Protein AF-A0A813FZY3-F1 (afdb_monomer_lite)

Structure (mmCIF, N/CA/C/O backbone):
data_AF-A0A813FZY3-F1
#
_entry.id   AF-A0A813FZY3-F1
#
loop_
_atom_site.group_PDB
_atom_site.id
_atom_site.type_symbol
_atom_site.label_atom_id
_atom_site.label_alt_id
_atom_site.label_comp_id
_atom_site.label_asym_id
_atom_site.label_entity_id
_atom_site.label_seq_id
_atom_site.pdbx_PDB_ins_code
_atom_site.Cartn_x
_atom_site.Cartn_y
_atom_site.Cartn_z
_atom_site.occupancy
_atom_site.B_iso_or_equiv
_atom_site.auth_seq_id
_atom_site.auth_comp_id
_atom_site.auth_asym_id
_atom_site.auth_atom_id
_atom_site.pdbx_PDB_model_num
ATOM 1 N N . MET A 1 1 ? 75.990 -38.862 39.781 1.00 38.31 1 MET A N 1
ATOM 2 C CA . MET A 1 1 ? 75.912 -37.421 39.436 1.00 38.31 1 MET A CA 1
ATOM 3 C C . MET A 1 1 ? 75.867 -37.331 37.915 1.00 38.31 1 MET A C 1
ATOM 5 O O . MET A 1 1 ? 76.835 -37.697 37.280 1.00 38.31 1 MET A O 1
ATOM 9 N N . SER A 1 2 ? 74.683 -37.255 37.306 1.00 39.31 2 SER A N 1
ATOM 10 C CA . SER A 1 2 ? 73.946 -36.015 37.004 1.00 39.31 2 SER A CA 1
ATOM 11 C C . SER A 1 2 ? 74.682 -35.133 35.988 1.00 39.31 2 SER A C 1
ATOM 13 O O . SER A 1 2 ? 75.643 -34.478 36.373 1.00 39.31 2 SER A O 1
ATOM 15 N N . GLN A 1 3 ? 74.219 -35.109 34.726 1.00 35.22 3 GLN A N 1
ATOM 16 C CA . GLN A 1 3 ? 73.660 -33.904 34.083 1.00 35.22 3 GLN A CA 1
ATOM 17 C C . GLN A 1 3 ? 73.086 -34.182 32.663 1.00 35.22 3 GLN A C 1
ATOM 19 O O . GLN A 1 3 ? 73.788 -34.555 31.735 1.00 35.22 3 GLN A O 1
ATOM 24 N N . ARG A 1 4 ? 71.754 -34.015 32.600 1.00 36.03 4 ARG A N 1
ATOM 25 C CA . ARG A 1 4 ? 70.730 -33.836 31.537 1.00 36.03 4 ARG A CA 1
ATOM 26 C C . ARG A 1 4 ? 71.048 -34.017 30.027 1.00 36.03 4 ARG A C 1
ATOM 28 O O . ARG A 1 4 ? 71.966 -33.385 29.514 1.00 36.03 4 ARG A O 1
ATOM 35 N N . PRO A 1 5 ? 70.142 -34.670 29.262 1.00 40.84 5 PRO A N 1
ATOM 36 C CA . PRO A 1 5 ? 70.036 -34.499 27.810 1.00 40.84 5 PRO A CA 1
ATOM 37 C C . PRO A 1 5 ? 69.294 -33.195 27.437 1.00 40.84 5 PRO A C 1
ATOM 39 O O . PRO A 1 5 ? 68.389 -32.753 28.150 1.00 40.84 5 PRO A O 1
ATOM 42 N N . ARG A 1 6 ? 69.675 -32.572 26.310 1.00 44.47 6 ARG A N 1
ATOM 43 C CA . ARG A 1 6 ? 68.989 -31.400 25.727 1.00 44.47 6 ARG A CA 1
ATOM 44 C C . ARG A 1 6 ? 67.584 -31.789 25.253 1.00 44.47 6 ARG A C 1
ATOM 46 O O . ARG A 1 6 ? 67.409 -32.833 24.632 1.00 44.47 6 ARG A O 1
ATOM 53 N N . GLN A 1 7 ? 66.601 -30.937 25.538 1.00 38.00 7 GLN A N 1
ATOM 54 C CA . GLN A 1 7 ? 65.225 -31.067 25.049 1.00 38.00 7 GLN A CA 1
ATOM 55 C C . GLN A 1 7 ? 65.166 -31.039 23.507 1.00 38.00 7 GLN A C 1
ATOM 57 O O . GLN A 1 7 ? 65.884 -30.244 22.898 1.00 38.00 7 GLN A O 1
ATOM 62 N N . PRO A 1 8 ? 64.285 -31.831 22.871 1.00 37.25 8 PRO A N 1
ATOM 63 C CA . PRO A 1 8 ? 63.924 -31.644 21.471 1.00 37.25 8 PRO A CA 1
ATOM 64 C C . PRO A 1 8 ? 62.988 -30.435 21.317 1.00 37.25 8 PRO A C 1
ATOM 66 O O . PRO A 1 8 ? 62.074 -30.231 22.120 1.00 37.25 8 PRO A O 1
ATOM 69 N N . SER A 1 9 ? 63.215 -29.633 20.277 1.00 39.25 9 SER A N 1
ATOM 70 C CA . SER A 1 9 ? 62.332 -28.539 19.877 1.00 39.25 9 SER A CA 1
ATOM 71 C C . SER A 1 9 ? 60.938 -29.073 19.537 1.00 39.25 9 SER A C 1
ATOM 73 O O . SER A 1 9 ? 60.768 -30.020 18.768 1.00 39.25 9 SER A O 1
ATOM 75 N N . LEU A 1 10 ? 59.920 -28.460 20.140 1.00 37.62 10 LEU A N 1
ATOM 76 C CA . LEU A 1 10 ? 58.522 -28.746 19.860 1.00 37.62 10 LEU A CA 1
ATOM 77 C C . LEU A 1 10 ? 58.174 -28.408 18.400 1.00 37.62 10 LEU A C 1
ATOM 79 O O . LEU A 1 10 ? 58.193 -27.250 18.005 1.00 37.62 10 LEU A O 1
ATOM 83 N N . CYS A 1 11 ? 57.715 -29.425 17.673 1.00 35.62 11 CYS A N 1
ATOM 84 C CA . CYS A 1 11 ? 56.505 -29.360 16.851 1.00 35.62 11 CYS A CA 1
ATOM 85 C C . CYS A 1 11 ? 56.455 -28.243 15.781 1.00 35.62 11 CYS A C 1
ATOM 87 O O . CYS A 1 11 ? 55.653 -27.313 15.881 1.00 35.62 11 CYS A O 1
ATOM 89 N N . GLU A 1 12 ? 57.202 -28.392 14.683 1.00 38.50 12 GLU A N 1
ATOM 90 C CA . GLU A 1 12 ? 56.797 -27.786 13.407 1.00 38.50 12 GLU A CA 1
ATOM 91 C C . GLU A 1 12 ? 55.507 -28.469 12.928 1.00 38.50 12 GLU A C 1
ATOM 93 O O . GLU A 1 12 ? 55.505 -29.544 12.327 1.00 38.50 12 GLU A O 1
ATOM 98 N N . ARG A 1 13 ? 54.362 -27.860 13.247 1.00 42.97 13 ARG A N 1
ATOM 99 C CA . ARG A 1 13 ? 53.075 -28.239 12.657 1.00 42.97 13 ARG A CA 1
ATOM 100 C C . ARG A 1 13 ? 53.068 -27.831 11.178 1.00 42.97 13 ARG A C 1
ATOM 102 O O . ARG A 1 13 ? 53.461 -26.708 10.862 1.00 42.97 13 ARG A O 1
ATOM 109 N N . PRO A 1 14 ? 52.549 -28.666 10.262 1.00 39.84 14 PRO A N 1
ATOM 110 C CA . PRO A 1 14 ? 52.559 -28.355 8.840 1.00 39.84 14 PRO A CA 1
ATOM 111 C C . PRO A 1 14 ? 51.562 -27.227 8.532 1.00 39.84 14 PRO A C 1
ATOM 113 O O . PRO A 1 14 ? 50.356 -27.444 8.402 1.00 39.84 14 PRO A O 1
ATOM 116 N N . HIS A 1 15 ? 52.078 -26.009 8.351 1.00 44.00 15 HIS A N 1
ATOM 117 C CA . HIS A 1 15 ? 51.331 -24.825 7.899 1.00 44.00 15 HIS A CA 1
ATOM 118 C C . HIS A 1 15 ? 50.687 -24.997 6.505 1.00 44.00 15 HIS A C 1
ATOM 120 O O . HIS A 1 15 ? 49.817 -24.221 6.115 1.00 44.00 15 HIS A O 1
ATOM 126 N N . ARG A 1 16 ? 51.064 -26.044 5.758 1.00 44.50 16 ARG A N 1
ATOM 127 C CA . ARG A 1 16 ? 50.623 -26.290 4.377 1.00 44.50 16 ARG A CA 1
ATOM 128 C C . ARG A 1 16 ? 49.244 -26.958 4.257 1.00 44.50 16 ARG A C 1
ATOM 130 O O . ARG A 1 16 ? 48.583 -26.798 3.238 1.00 44.50 16 ARG A O 1
ATOM 137 N N . ALA A 1 17 ? 48.772 -27.652 5.297 1.00 44.50 17 ALA A N 1
ATOM 138 C CA . ALA A 1 17 ? 47.499 -28.388 5.257 1.00 44.50 17 ALA A CA 1
ATOM 139 C C . ALA A 1 17 ? 46.263 -27.530 5.604 1.00 44.50 17 ALA A C 1
ATOM 141 O O . ALA A 1 17 ? 45.131 -27.927 5.325 1.00 44.50 17 ALA A O 1
ATOM 142 N N . ARG A 1 18 ? 46.459 -26.349 6.210 1.00 47.16 18 ARG A N 1
ATOM 143 C CA . ARG A 1 18 ? 45.363 -25.450 6.617 1.00 47.16 18 ARG A CA 1
ATOM 144 C C . ARG A 1 18 ? 44.828 -24.610 5.449 1.00 47.16 18 ARG A C 1
ATOM 146 O O . ARG A 1 18 ? 43.622 -24.397 5.373 1.00 47.16 18 ARG A O 1
ATOM 153 N N . ASN A 1 19 ? 45.688 -24.216 4.507 1.00 47.19 19 ASN A N 1
ATOM 154 C CA . ASN A 1 19 ? 45.272 -23.414 3.350 1.00 47.19 19 ASN A CA 1
ATOM 155 C C . ASN A 1 19 ? 44.461 -24.220 2.326 1.00 47.19 19 ASN A C 1
ATOM 157 O O . ASN A 1 19 ? 43.493 -23.697 1.786 1.00 47.19 19 ASN A O 1
ATOM 161 N N . HIS A 1 20 ? 44.766 -25.506 2.116 1.00 52.06 20 HIS A N 1
ATOM 162 C CA . HIS A 1 20 ? 44.011 -26.335 1.166 1.00 52.06 20 HIS A CA 1
ATOM 163 C C . HIS A 1 20 ? 42.533 -26.506 1.559 1.00 52.06 20 HIS A C 1
ATOM 165 O O . HIS A 1 20 ? 41.653 -26.346 0.716 1.00 52.06 20 HIS A O 1
ATOM 171 N N . ARG A 1 21 ? 42.250 -26.716 2.854 1.00 52.72 21 ARG A N 1
ATOM 172 C CA . ARG A 1 21 ? 40.871 -26.797 3.367 1.00 52.72 21 ARG A CA 1
ATOM 173 C C . ARG A 1 21 ? 40.111 -25.475 3.277 1.00 52.72 21 ARG A C 1
ATOM 175 O O . ARG A 1 21 ? 38.906 -25.484 3.057 1.00 52.72 21 ARG A O 1
ATOM 182 N N . LEU A 1 22 ? 40.798 -24.342 3.426 1.00 53.56 22 LEU A N 1
ATOM 183 C CA . LEU A 1 22 ? 40.193 -23.020 3.245 1.00 53.56 22 LEU A CA 1
ATOM 184 C C . LEU A 1 22 ? 39.815 -22.772 1.780 1.00 53.56 22 LEU A C 1
ATOM 186 O O . LEU A 1 22 ? 38.722 -22.281 1.518 1.00 53.56 22 LEU A O 1
ATOM 190 N N . HIS A 1 23 ? 40.652 -23.182 0.824 1.00 52.38 23 HIS A N 1
ATOM 191 C CA . HIS A 1 23 ? 40.317 -23.087 -0.599 1.00 52.38 23 HIS A CA 1
ATOM 192 C C . HIS A 1 23 ? 39.150 -24.004 -1.002 1.00 52.38 23 HIS A C 1
ATOM 194 O O . HIS A 1 23 ? 38.320 -23.591 -1.811 1.00 52.38 23 HIS A O 1
ATOM 200 N N . GLU A 1 24 ? 39.030 -25.201 -0.420 1.00 52.84 24 GLU A N 1
ATOM 201 C CA . GLU A 1 24 ? 37.862 -26.074 -0.627 1.00 52.84 24 GLU A CA 1
ATOM 202 C C . GLU A 1 24 ? 36.584 -25.510 0.006 1.00 52.84 24 GLU A C 1
ATOM 204 O O . GLU A 1 24 ? 35.539 -25.498 -0.643 1.00 52.84 24 GLU A O 1
ATOM 209 N N . LEU A 1 25 ? 36.656 -24.969 1.227 1.00 51.62 25 LEU A N 1
ATOM 210 C CA . LEU A 1 25 ? 35.510 -24.338 1.894 1.00 51.62 25 LEU A CA 1
ATOM 211 C C . LEU A 1 25 ? 35.019 -23.091 1.147 1.00 51.62 25 LEU A C 1
ATOM 213 O O . LEU A 1 25 ? 33.814 -22.885 1.015 1.00 51.62 25 LEU A O 1
ATOM 217 N N . VAL A 1 26 ? 35.936 -22.282 0.613 1.00 53.72 26 VAL A N 1
ATOM 218 C CA . VAL A 1 26 ? 35.605 -21.110 -0.207 1.00 53.72 26 VAL A CA 1
ATOM 219 C C . VAL A 1 26 ? 34.989 -21.541 -1.544 1.00 53.72 26 VAL A C 1
ATOM 221 O O . VAL A 1 26 ? 33.961 -20.996 -1.940 1.00 53.72 26 VAL A O 1
ATOM 224 N N . ARG A 1 27 ? 35.528 -22.576 -2.203 1.00 48.88 27 ARG A N 1
ATOM 225 C CA . ARG A 1 27 ? 34.966 -23.122 -3.453 1.00 48.88 27 ARG A CA 1
ATOM 226 C C . ARG A 1 27 ? 33.573 -23.736 -3.244 1.00 48.88 27 ARG A C 1
ATOM 228 O O . ARG A 1 27 ? 32.696 -23.550 -4.083 1.00 48.88 27 ARG A O 1
ATOM 235 N N . CYS A 1 28 ? 33.336 -24.375 -2.097 1.00 42.78 28 CYS A N 1
ATOM 236 C CA . CYS A 1 28 ? 32.025 -24.899 -1.707 1.00 42.78 28 CYS A CA 1
ATOM 237 C C . CYS A 1 28 ? 31.007 -23.772 -1.440 1.00 42.78 28 CYS A C 1
ATOM 239 O O . CYS A 1 28 ? 29.846 -23.874 -1.834 1.00 42.78 28 CYS A O 1
ATOM 241 N N . LYS A 1 29 ? 31.450 -22.637 -0.877 1.00 44.28 29 LYS A N 1
ATOM 242 C CA . LYS A 1 29 ? 30.601 -21.450 -0.669 1.00 44.28 29 LYS A CA 1
ATOM 243 C C . LYS A 1 29 ? 30.133 -20.816 -1.989 1.00 44.28 29 LYS A C 1
ATOM 245 O O . LYS A 1 29 ? 28.990 -20.373 -2.072 1.00 44.28 29 LYS A O 1
ATOM 250 N N . TYR A 1 30 ? 30.977 -20.830 -3.027 1.00 38.06 30 TYR A N 1
ATOM 251 C CA . TYR A 1 30 ? 30.613 -20.334 -4.364 1.00 38.06 30 TYR A CA 1
ATOM 252 C C . TYR A 1 30 ? 29.790 -21.330 -5.191 1.00 38.06 30 TYR A C 1
ATOM 254 O O . TYR A 1 30 ? 28.936 -20.903 -5.962 1.00 38.06 30 TYR A O 1
ATOM 262 N N . SER A 1 31 ? 29.976 -22.640 -5.000 1.00 37.06 31 SER A N 1
ATOM 263 C CA . SER A 1 31 ? 29.175 -23.662 -5.695 1.00 37.06 31 SER A CA 1
ATOM 264 C C . SER A 1 31 ? 27.772 -23.849 -5.105 1.00 37.06 31 SER A C 1
ATOM 266 O O . SER A 1 31 ? 26.915 -24.421 -5.767 1.00 37.06 31 SER A O 1
ATOM 268 N N . CYS A 1 32 ? 27.522 -23.386 -3.875 1.00 41.12 32 CYS A N 1
ATOM 269 C CA . CYS A 1 32 ? 26.211 -23.489 -3.224 1.00 41.12 32 CYS A CA 1
ATOM 270 C C . CYS A 1 32 ? 25.310 -22.254 -3.461 1.00 41.12 32 CYS A C 1
ATOM 272 O O . CYS A 1 32 ? 24.118 -22.295 -3.177 1.00 41.12 32 CYS A O 1
ATOM 274 N N . SER A 1 33 ? 25.843 -21.160 -4.030 1.00 39.75 33 SER A N 1
ATOM 275 C CA . SER A 1 33 ? 25.033 -19.990 -4.433 1.00 39.75 33 SER A CA 1
ATOM 276 C C . SER A 1 33 ? 24.331 -20.160 -5.787 1.00 39.75 33 SER A C 1
ATOM 278 O O . SER A 1 33 ? 23.450 -19.374 -6.116 1.00 39.75 33 SER A O 1
ATOM 280 N N . SER A 1 34 ? 24.676 -21.184 -6.572 1.00 41.88 34 SER A N 1
ATOM 281 C CA . SER A 1 34 ? 24.022 -21.491 -7.853 1.00 41.88 34 SER A CA 1
ATOM 282 C C . SER A 1 34 ? 22.800 -22.410 -7.723 1.00 41.88 34 SER A C 1
ATOM 284 O O . SER A 1 34 ? 22.199 -22.758 -8.735 1.00 41.88 34 SER A O 1
ATOM 286 N N . ALA A 1 35 ? 22.428 -22.806 -6.499 1.00 40.62 35 ALA A N 1
ATOM 287 C CA . ALA A 1 35 ? 21.333 -23.741 -6.234 1.00 40.62 35 ALA A CA 1
ATOM 288 C C . ALA A 1 35 ? 19.980 -23.065 -5.943 1.00 40.62 35 ALA A C 1
ATOM 290 O O . ALA A 1 35 ? 18.994 -23.761 -5.714 1.00 40.62 35 ALA A O 1
ATOM 291 N N . PHE A 1 36 ? 19.906 -21.731 -5.973 1.00 40.12 36 PHE A N 1
ATOM 292 C CA . PHE A 1 36 ? 18.614 -21.064 -6.092 1.00 40.12 36 PHE A CA 1
ATOM 293 C C . PHE A 1 36 ? 18.214 -21.070 -7.568 1.00 40.12 36 PHE A C 1
ATOM 295 O O . PHE A 1 36 ? 18.967 -20.527 -8.386 1.00 40.12 36 PHE A O 1
ATOM 302 N N . PRO A 1 37 ? 17.060 -21.661 -7.933 1.00 42.28 37 PRO A N 1
ATOM 303 C CA . PRO A 1 37 ? 16.471 -21.418 -9.239 1.00 42.28 37 PRO A CA 1
ATOM 304 C C . PRO A 1 37 ? 16.441 -19.907 -9.441 1.00 42.28 37 PRO A C 1
ATOM 306 O O . PRO A 1 37 ? 15.911 -19.182 -8.593 1.00 42.28 37 PRO A O 1
ATOM 309 N N . ARG A 1 38 ? 17.052 -19.415 -10.526 1.00 45.97 38 ARG A N 1
ATOM 310 C CA . ARG A 1 38 ? 16.797 -18.033 -10.934 1.00 45.97 38 ARG A CA 1
ATOM 311 C C . ARG A 1 38 ? 15.277 -17.933 -11.080 1.00 45.97 38 ARG A C 1
ATOM 313 O O . ARG A 1 38 ? 14.709 -18.849 -11.684 1.00 45.97 38 ARG A O 1
ATOM 320 N N . PRO A 1 39 ? 14.616 -16.926 -10.483 1.00 45.28 39 PRO A N 1
ATOM 321 C CA . PRO A 1 39 ? 13.190 -16.745 -10.698 1.00 45.28 39 PRO A CA 1
ATOM 322 C C . PRO A 1 39 ? 12.946 -16.799 -12.204 1.00 45.28 39 PRO A C 1
ATOM 324 O O . PRO A 1 39 ? 13.702 -16.188 -12.963 1.00 45.28 39 PRO A O 1
ATOM 327 N N . ASN A 1 40 ? 11.985 -17.631 -12.618 1.00 47.62 40 ASN A N 1
ATOM 328 C CA . ASN A 1 40 ? 11.642 -17.767 -14.025 1.00 47.62 40 ASN A CA 1
ATOM 329 C C . ASN A 1 40 ? 11.412 -16.344 -14.564 1.00 47.62 40 ASN A C 1
ATOM 331 O O . ASN A 1 40 ? 10.679 -15.604 -13.902 1.00 47.62 40 ASN A O 1
ATOM 335 N N . PRO A 1 41 ? 12.043 -15.917 -15.671 1.00 51.16 41 PRO A N 1
ATOM 336 C CA . PRO A 1 41 ? 11.782 -14.595 -16.242 1.00 51.16 41 PRO A CA 1
ATOM 337 C C . PRO A 1 41 ? 10.280 -14.352 -16.476 1.00 51.16 41 PRO A C 1
ATOM 339 O O . PRO A 1 41 ? 9.836 -13.219 -16.345 1.00 51.16 41 PRO A O 1
ATOM 342 N N . ASP A 1 42 ? 9.498 -15.424 -16.656 1.00 51.38 42 ASP A N 1
ATOM 343 C CA . ASP A 1 42 ? 8.037 -15.398 -16.826 1.00 51.38 42 ASP A CA 1
ATOM 344 C C . ASP A 1 42 ? 7.239 -15.358 -15.501 1.00 51.38 42 ASP A C 1
ATOM 346 O O . ASP A 1 42 ? 6.022 -15.523 -15.493 1.00 51.38 42 ASP A O 1
ATOM 350 N N . ALA A 1 43 ? 7.891 -15.221 -14.340 1.00 53.28 43 ALA A N 1
ATOM 351 C CA . ALA A 1 43 ? 7.197 -15.135 -13.046 1.00 53.28 43 ALA A CA 1
ATOM 352 C C . ALA A 1 43 ? 6.646 -13.726 -12.748 1.00 53.28 43 ALA A C 1
ATOM 354 O O . ALA A 1 43 ? 5.976 -13.527 -11.732 1.00 53.28 43 ALA A O 1
ATOM 355 N N . MET A 1 44 ? 6.972 -12.744 -13.590 1.00 62.94 44 MET A N 1
ATOM 356 C CA . MET A 1 44 ? 6.608 -11.334 -13.451 1.00 62.94 44 MET A CA 1
ATOM 357 C C . MET A 1 44 ? 6.025 -10.853 -14.778 1.00 62.94 44 MET A C 1
ATOM 359 O O . MET A 1 44 ? 6.459 -11.320 -15.829 1.00 62.94 44 MET A O 1
ATOM 36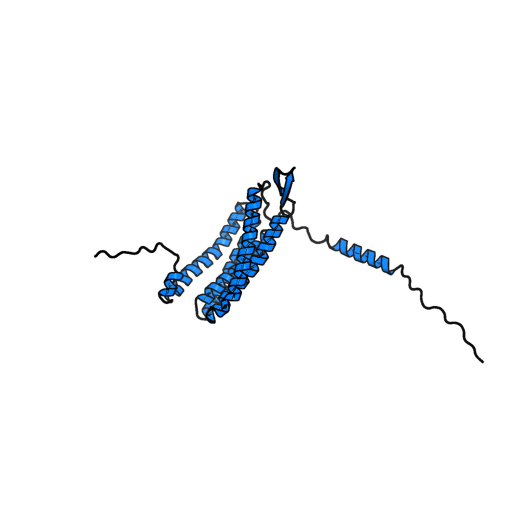3 N N . ALA A 1 45 ? 5.057 -9.935 -14.741 1.00 63.47 45 ALA A N 1
ATOM 364 C CA . ALA A 1 45 ? 4.452 -9.440 -15.970 1.00 63.47 45 ALA A CA 1
ATOM 365 C C . ALA A 1 45 ? 5.520 -8.737 -16.839 1.00 63.47 45 ALA A C 1
ATOM 367 O O . ALA A 1 45 ? 6.297 -7.929 -16.314 1.00 63.47 45 ALA A O 1
ATOM 368 N N . PRO A 1 46 ? 5.588 -9.022 -18.151 1.00 66.56 46 PRO A N 1
ATOM 369 C CA . PRO A 1 46 ? 6.584 -8.415 -19.020 1.00 66.56 46 PRO A CA 1
ATOM 370 C C . PRO A 1 46 ? 6.342 -6.906 -19.140 1.00 66.56 46 PRO A C 1
ATOM 372 O O . PRO A 1 46 ? 5.226 -6.443 -19.390 1.00 66.56 46 PRO A O 1
ATOM 375 N N . LEU A 1 47 ? 7.410 -6.125 -18.961 1.00 71.62 47 LEU A N 1
ATOM 376 C CA . LEU A 1 47 ? 7.388 -4.692 -19.240 1.00 71.62 47 LEU A CA 1
ATOM 377 C C . LEU A 1 47 ? 7.360 -4.461 -20.762 1.00 71.62 47 LEU A C 1
ATOM 379 O O . LEU A 1 47 ? 8.016 -5.204 -21.488 1.00 71.62 47 LEU A O 1
ATOM 383 N N . PRO A 1 48 ? 6.666 -3.420 -21.259 1.00 74.38 48 PRO A N 1
ATOM 384 C CA . PRO A 1 48 ? 6.723 -3.043 -22.669 1.00 74.38 48 PRO A CA 1
ATOM 385 C C . PRO A 1 48 ? 8.159 -2.787 -23.154 1.00 74.38 48 PRO A C 1
ATOM 387 O O . PRO A 1 48 ? 8.939 -2.124 -22.469 1.00 74.38 48 PRO A O 1
ATOM 390 N N . ASP A 1 49 ? 8.478 -3.239 -24.370 1.00 68.12 49 ASP A N 1
ATOM 391 C CA . ASP A 1 49 ? 9.838 -3.189 -24.935 1.00 68.12 49 ASP A CA 1
ATOM 392 C C . ASP A 1 49 ? 10.349 -1.768 -25.241 1.00 68.12 49 ASP A C 1
ATOM 394 O O . ASP A 1 49 ? 11.549 -1.562 -25.436 1.00 68.12 49 ASP A O 1
ATOM 398 N N . SER A 1 50 ? 9.464 -0.765 -25.283 1.00 74.62 50 SER A N 1
ATOM 399 C CA . SER A 1 50 ? 9.820 0.621 -25.603 1.00 74.62 50 SER A CA 1
ATOM 400 C C . SER A 1 50 ? 9.222 1.613 -24.608 1.00 74.62 50 SER A C 1
ATOM 402 O O . SER A 1 50 ? 8.013 1.841 -24.609 1.00 74.62 50 SER A O 1
ATOM 404 N N . PHE A 1 51 ? 10.082 2.252 -23.814 1.00 82.44 51 PHE A N 1
ATOM 405 C CA . PHE A 1 51 ? 9.732 3.404 -22.983 1.00 82.44 51 PHE A CA 1
ATOM 406 C C . PHE A 1 51 ? 10.423 4.658 -23.511 1.00 82.44 51 PHE A C 1
ATOM 408 O O . PHE A 1 51 ? 11.635 4.669 -23.734 1.00 82.44 51 PHE A O 1
ATOM 415 N N . SER A 1 52 ? 9.675 5.747 -23.663 1.00 89.44 52 SER A N 1
ATOM 416 C CA . SER A 1 52 ? 10.273 7.068 -23.838 1.00 89.44 52 SER A CA 1
ATOM 417 C C . SER A 1 52 ? 10.898 7.552 -22.526 1.00 89.44 52 SER A C 1
ATOM 419 O O . SER A 1 52 ? 10.465 7.190 -21.426 1.00 89.44 52 SER A O 1
ATOM 421 N N . TYR A 1 53 ? 11.890 8.443 -22.618 1.00 88.94 53 TYR A N 1
ATOM 422 C CA . TYR A 1 53 ? 12.466 9.078 -21.430 1.00 88.94 53 TYR A CA 1
ATOM 423 C C . TYR A 1 53 ? 11.409 9.799 -20.581 1.00 88.94 53 TYR A C 1
ATOM 425 O O . TYR A 1 53 ? 11.463 9.751 -19.354 1.00 88.94 53 TYR A O 1
ATOM 433 N N . ALA A 1 54 ? 10.415 10.423 -21.219 1.00 90.69 54 ALA A N 1
ATOM 434 C CA . ALA A 1 54 ? 9.335 11.111 -20.522 1.00 90.69 54 ALA A CA 1
ATOM 435 C C . ALA A 1 54 ? 8.475 10.147 -19.686 1.00 90.69 54 ALA A C 1
ATOM 437 O O . ALA A 1 54 ? 8.173 10.451 -18.533 1.00 90.69 54 ALA A O 1
ATOM 438 N N . GLU A 1 55 ? 8.116 8.977 -20.223 1.00 91.69 55 GLU A N 1
ATOM 439 C CA . GLU A 1 55 ? 7.343 7.955 -19.499 1.00 91.69 55 GLU A CA 1
ATOM 440 C C . GLU A 1 55 ? 8.139 7.359 -18.339 1.00 91.69 55 GLU A C 1
ATOM 442 O O . GLU A 1 55 ? 7.611 7.203 -17.229 1.00 91.69 55 GLU A O 1
ATOM 447 N N . TRP A 1 56 ? 9.426 7.087 -18.573 1.00 91.75 56 TRP A N 1
ATOM 448 C CA . TRP A 1 56 ? 10.320 6.601 -17.532 1.00 91.75 56 TRP A CA 1
ATOM 449 C C . TRP A 1 56 ? 10.472 7.621 -16.398 1.00 91.75 56 TRP A C 1
ATOM 451 O O . TRP A 1 56 ? 10.250 7.292 -15.230 1.00 91.75 56 TRP A O 1
ATOM 461 N N . ASN A 1 57 ? 10.761 8.879 -16.740 1.00 93.44 57 ASN A N 1
ATOM 462 C CA . ASN A 1 57 ? 10.952 9.965 -15.781 1.00 93.44 57 ASN A CA 1
ATOM 463 C C . ASN A 1 57 ? 9.649 10.305 -15.036 1.00 93.44 57 ASN A C 1
ATOM 465 O O . ASN A 1 57 ? 9.666 10.604 -13.842 1.00 93.44 57 ASN A O 1
ATOM 469 N N . ALA A 1 58 ? 8.494 10.223 -15.701 1.00 95.00 58 ALA A N 1
ATOM 470 C CA . ALA A 1 58 ? 7.200 10.409 -15.050 1.00 95.00 58 ALA A CA 1
ATOM 471 C C . ALA A 1 58 ? 6.958 9.347 -13.968 1.00 95.00 58 ALA A C 1
ATOM 473 O O . ALA A 1 58 ? 6.534 9.681 -12.861 1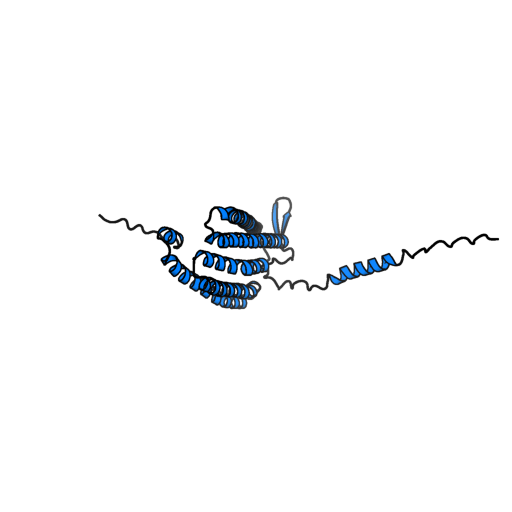.00 95.00 58 ALA A O 1
ATOM 474 N N . THR A 1 59 ? 7.248 8.077 -14.258 1.00 94.50 59 THR A N 1
ATOM 475 C CA . THR A 1 59 ? 7.088 6.982 -13.289 1.00 94.50 59 THR A CA 1
ATOM 476 C C . THR A 1 59 ? 8.102 7.090 -12.154 1.00 94.50 59 THR A C 1
ATOM 478 O O . THR A 1 59 ? 7.715 7.010 -10.988 1.00 94.50 59 THR A O 1
ATOM 481 N N . TYR A 1 60 ? 9.362 7.390 -12.477 1.00 94.94 60 TYR A N 1
ATOM 482 C CA . TYR A 1 60 ? 10.422 7.654 -11.504 1.00 94.94 60 TYR A CA 1
ATOM 483 C C . TYR A 1 60 ? 10.001 8.732 -10.492 1.00 94.94 60 TYR A C 1
ATOM 485 O O . TYR A 1 60 ? 9.971 8.479 -9.287 1.00 94.94 60 TYR A O 1
ATOM 493 N N . ASN A 1 61 ? 9.561 9.901 -10.974 1.00 96.75 61 ASN A N 1
ATOM 494 C CA . ASN A 1 61 ? 9.159 11.012 -10.110 1.00 96.75 61 ASN A CA 1
ATOM 495 C C . ASN A 1 61 ? 7.897 10.709 -9.290 1.00 96.75 61 ASN A C 1
ATOM 497 O O . ASN A 1 61 ? 7.806 11.131 -8.138 1.00 96.75 61 ASN A O 1
ATOM 501 N N . ARG A 1 62 ? 6.932 9.953 -9.834 1.00 96.75 62 ARG A N 1
ATOM 502 C CA . ARG A 1 62 ? 5.748 9.510 -9.071 1.00 96.75 62 ARG A CA 1
ATOM 503 C C . ARG A 1 62 ? 6.127 8.577 -7.927 1.00 96.75 62 ARG A C 1
ATOM 505 O O . ARG A 1 62 ? 5.588 8.716 -6.831 1.00 96.75 62 ARG A O 1
ATOM 512 N N . LEU A 1 63 ? 7.052 7.647 -8.162 1.00 96.62 63 LEU A N 1
ATOM 513 C CA . LEU A 1 63 ? 7.547 6.746 -7.123 1.00 96.62 63 LEU A CA 1
ATOM 514 C C . LEU A 1 63 ? 8.326 7.522 -6.051 1.00 96.62 63 LEU A C 1
ATOM 516 O O . LEU A 1 63 ? 8.060 7.327 -4.866 1.00 96.62 63 LEU A O 1
ATOM 520 N N . SER A 1 64 ? 9.190 8.468 -6.439 1.00 96.88 64 SER A N 1
ATOM 521 C CA . SER A 1 64 ? 9.876 9.363 -5.492 1.00 96.88 64 SER A CA 1
ATOM 522 C C . SER A 1 64 ? 8.899 10.207 -4.671 1.00 96.88 64 SER A C 1
ATOM 524 O O . SER A 1 64 ? 9.047 10.318 -3.454 1.00 96.88 64 SER A O 1
ATOM 526 N N . PHE A 1 65 ? 7.865 10.759 -5.312 1.00 97.94 65 PHE A N 1
ATOM 527 C CA . PHE A 1 65 ? 6.797 11.482 -4.626 1.00 97.94 65 PHE A CA 1
ATOM 528 C C . PHE A 1 65 ? 6.063 10.584 -3.622 1.00 97.94 65 PHE A C 1
ATOM 530 O O . PHE A 1 65 ? 5.818 11.009 -2.497 1.00 97.94 65 PHE A O 1
ATOM 537 N N . GLY A 1 66 ? 5.770 9.333 -3.991 1.00 97.19 66 GLY A N 1
ATOM 538 C CA . GLY A 1 66 ? 5.167 8.345 -3.095 1.00 97.19 66 GLY A CA 1
ATOM 539 C C . GLY A 1 66 ? 6.000 8.098 -1.834 1.00 97.19 66 GLY A C 1
ATOM 540 O O . GLY A 1 66 ? 5.449 8.104 -0.734 1.00 97.19 66 GLY A O 1
ATOM 541 N N . ILE A 1 67 ? 7.325 7.959 -1.970 1.00 98.00 67 ILE A N 1
ATOM 542 C CA . ILE A 1 67 ? 8.248 7.817 -0.828 1.00 98.00 67 ILE A CA 1
ATOM 543 C C . ILE A 1 67 ? 8.176 9.050 0.076 1.00 98.00 67 ILE A C 1
ATOM 545 O O . ILE A 1 67 ? 7.998 8.914 1.287 1.00 98.00 67 ILE A O 1
ATOM 549 N N . ALA A 1 68 ? 8.293 10.247 -0.506 1.00 98.12 68 ALA A N 1
ATOM 550 C CA . ALA A 1 68 ? 8.271 11.494 0.252 1.00 98.12 68 ALA A CA 1
ATOM 551 C C . ALA A 1 68 ? 6.938 11.677 0.993 1.00 98.12 68 ALA A C 1
ATOM 553 O O . ALA A 1 68 ? 6.930 11.928 2.196 1.00 98.12 68 ALA A O 1
ATOM 554 N N . ALA A 1 69 ? 5.813 11.477 0.304 1.00 98.25 69 ALA A N 1
ATOM 555 C CA . ALA A 1 69 ? 4.480 11.632 0.873 1.00 98.25 69 ALA A CA 1
ATOM 556 C C . ALA A 1 69 ? 4.226 10.652 2.030 1.00 98.25 69 ALA A C 1
ATOM 558 O O . ALA A 1 69 ? 3.818 11.076 3.113 1.00 98.25 69 ALA A O 1
ATOM 559 N N . MET A 1 70 ? 4.504 9.358 1.836 1.00 98.00 70 MET A N 1
ATOM 560 C CA . MET A 1 70 ? 4.280 8.338 2.869 1.00 98.00 70 MET A CA 1
ATOM 561 C C . MET A 1 70 ? 5.240 8.506 4.057 1.00 98.00 70 MET A C 1
ATOM 563 O O . MET A 1 70 ? 4.827 8.380 5.215 1.00 98.00 70 MET A O 1
ATOM 567 N N . GLY A 1 71 ? 6.501 8.867 3.795 1.00 97.81 71 GLY A N 1
ATOM 568 C CA . GLY A 1 71 ? 7.499 9.108 4.836 1.00 97.81 71 GLY A CA 1
ATOM 569 C C . GLY A 1 71 ? 7.143 10.318 5.699 1.00 97.81 71 GLY A C 1
ATOM 570 O O . GLY A 1 71 ? 7.136 10.230 6.928 1.00 97.81 71 GLY A O 1
ATOM 571 N N . SER A 1 72 ? 6.760 11.435 5.074 1.00 98.06 72 SER A N 1
ATOM 572 C CA . SER A 1 72 ? 6.292 12.625 5.792 1.00 98.06 72 SER A CA 1
ATOM 573 C C . SER A 1 72 ? 4.998 12.365 6.569 1.00 98.06 72 SER A C 1
ATOM 575 O O . SER A 1 72 ? 4.889 12.791 7.719 1.00 98.06 72 SER A O 1
ATOM 577 N N . ALA A 1 73 ? 4.043 11.626 5.993 1.00 97.69 73 ALA A N 1
ATOM 578 C CA . ALA A 1 73 ? 2.803 11.256 6.677 1.00 97.69 73 ALA A CA 1
ATOM 579 C C . ALA A 1 73 ? 3.064 10.398 7.926 1.00 97.69 73 ALA A C 1
ATOM 581 O O . ALA A 1 73 ? 2.454 10.630 8.967 1.00 97.69 73 ALA A O 1
ATOM 582 N N . THR A 1 74 ? 4.024 9.471 7.859 1.00 97.62 74 THR A N 1
ATOM 583 C CA . THR A 1 74 ? 4.443 8.651 9.009 1.00 97.62 74 THR A CA 1
ATOM 584 C C . THR A 1 74 ? 4.893 9.518 10.179 1.00 97.62 74 THR A C 1
ATOM 586 O O . THR A 1 74 ? 4.411 9.356 11.301 1.00 97.62 74 THR A O 1
ATOM 589 N N . ILE A 1 75 ? 5.781 10.481 9.910 1.00 97.44 75 ILE A N 1
ATOM 590 C CA . ILE A 1 75 ? 6.271 11.419 10.926 1.00 97.44 75 ILE A CA 1
ATOM 591 C C . ILE A 1 75 ? 5.098 12.216 11.505 1.00 97.44 75 ILE A C 1
ATOM 593 O O . ILE A 1 75 ? 4.958 12.313 12.723 1.00 97.44 75 ILE A O 1
ATOM 597 N N . PHE A 1 76 ? 4.223 12.740 10.647 1.00 97.12 76 PHE A N 1
ATOM 598 C CA . PHE A 1 76 ? 3.053 13.503 11.072 1.00 97.12 76 PHE A CA 1
ATOM 599 C C . PHE A 1 76 ? 2.138 12.702 12.013 1.00 97.12 76 PHE A C 1
ATOM 601 O O . PHE A 1 76 ? 1.838 13.159 13.118 1.00 97.12 76 PHE A O 1
ATOM 608 N N . PHE A 1 77 ? 1.732 11.489 11.626 1.00 96.19 77 PHE A N 1
ATOM 609 C CA . PHE A 1 77 ? 0.804 10.678 12.419 1.00 96.19 77 PHE A CA 1
ATOM 610 C C . PHE A 1 77 ? 1.383 10.245 13.765 1.00 96.19 77 PHE A C 1
ATOM 612 O O . PHE A 1 77 ? 0.643 10.161 14.746 1.00 96.19 77 PHE A O 1
ATOM 619 N N . TRP A 1 78 ? 2.695 10.029 13.854 1.00 95.25 78 TRP A N 1
ATOM 620 C CA . TRP A 1 78 ? 3.357 9.686 15.114 1.00 95.25 78 TRP A CA 1
ATOM 621 C C . TRP A 1 78 ? 3.612 10.877 16.041 1.00 95.25 78 TRP A C 1
ATOM 623 O O . TRP A 1 78 ? 3.709 10.679 17.252 1.00 95.25 78 TRP A O 1
ATOM 633 N N . LEU A 1 79 ? 3.643 12.107 15.524 1.00 96.81 79 LEU A N 1
ATOM 634 C CA . LEU A 1 79 ? 3.714 13.326 16.342 1.00 96.81 79 LEU A CA 1
ATOM 635 C C . LEU A 1 79 ? 2.343 13.788 16.857 1.00 96.81 79 LEU A C 1
ATOM 637 O O . LEU A 1 79 ? 2.259 14.514 17.846 1.00 96.81 79 LEU A O 1
ATOM 641 N N . GLN A 1 80 ? 1.260 13.346 16.223 1.00 94.88 80 GLN A N 1
ATOM 642 C CA . GLN A 1 80 ? -0.104 13.779 16.513 1.00 94.88 80 GLN A CA 1
ATOM 643 C C . GLN A 1 80 ? -0.833 13.107 17.717 1.00 94.88 80 GLN A C 1
ATOM 645 O O . GLN A 1 80 ? -1.849 13.669 18.143 1.00 94.88 80 GLN A O 1
ATOM 650 N N . PRO A 1 81 ? -0.387 11.998 18.366 1.00 92.38 81 PRO A N 1
ATOM 651 C CA . PRO A 1 81 ? -1.109 11.400 19.501 1.00 92.38 81 PRO A CA 1
ATOM 652 C C . PRO A 1 81 ? -1.453 12.343 20.676 1.00 92.38 81 PRO A C 1
ATOM 654 O O . PRO A 1 81 ? -2.533 12.179 21.256 1.00 92.38 81 PRO A O 1
ATOM 657 N N . PRO A 1 82 ? -0.615 13.333 21.056 1.00 93.88 82 PRO A N 1
ATOM 658 C CA . PRO A 1 82 ? -0.960 14.304 22.099 1.00 93.88 82 PRO A CA 1
ATOM 659 C C . PRO A 1 82 ? -2.178 15.171 21.756 1.00 93.88 82 PRO A C 1
ATOM 661 O O . PRO A 1 82 ? -2.912 15.567 22.658 1.00 93.88 82 PRO A O 1
ATOM 664 N N . ASN A 1 83 ? -2.429 15.402 20.466 1.00 92.94 83 ASN A N 1
ATOM 665 C CA . ASN A 1 83 ? -3.474 16.290 19.956 1.00 92.94 83 ASN A CA 1
ATOM 666 C C . ASN A 1 83 ? -4.837 15.596 19.783 1.00 92.94 83 ASN A C 1
ATOM 668 O O . ASN A 1 83 ? -5.806 16.235 19.376 1.00 92.94 83 ASN A O 1
ATOM 672 N N . VAL A 1 84 ? -4.935 14.294 20.078 1.00 91.31 84 VAL A N 1
ATOM 673 C CA . VAL A 1 84 ? -6.184 13.524 19.972 1.00 91.31 84 VAL A CA 1
ATOM 674 C C . VAL A 1 84 ? -6.560 12.862 21.298 1.00 91.31 84 VAL A C 1
ATOM 676 O O . VAL A 1 84 ? -5.713 12.537 22.143 1.00 91.31 84 VAL A O 1
ATOM 679 N N . THR A 1 85 ? -7.864 12.636 21.490 1.00 89.88 85 THR A N 1
ATOM 680 C CA . THR A 1 85 ? -8.366 11.949 22.690 1.00 89.88 85 THR A CA 1
ATOM 681 C C . THR A 1 85 ? -7.850 10.508 22.748 1.00 89.88 85 THR A C 1
ATOM 683 O O . THR A 1 85 ? -7.606 9.882 21.715 1.00 89.88 85 THR A O 1
ATOM 686 N N . LYS A 1 86 ? -7.686 9.966 23.965 1.00 88.94 86 LYS A N 1
ATOM 687 C CA . LYS A 1 86 ? -7.051 8.653 24.200 1.00 88.94 86 LYS A CA 1
ATOM 688 C C . LYS A 1 86 ? -7.657 7.519 23.363 1.00 88.94 86 LYS A C 1
ATOM 690 O O . LYS A 1 86 ? -6.916 6.661 22.903 1.00 88.94 86 LYS A O 1
ATOM 695 N N . ASN A 1 87 ? -8.963 7.572 23.108 1.00 85.44 87 ASN A N 1
ATOM 696 C CA . ASN A 1 87 ? -9.693 6.540 22.370 1.00 85.44 87 ASN A CA 1
ATOM 697 C C . ASN A 1 87 ? -9.304 6.452 20.883 1.00 85.44 87 ASN A C 1
ATOM 699 O O . ASN A 1 87 ? -9.488 5.402 20.283 1.00 85.44 87 ASN A O 1
ATOM 703 N N . TYR A 1 88 ? -8.760 7.521 20.290 1.00 89.25 88 TYR A N 1
ATOM 704 C CA . TYR A 1 88 ? -8.374 7.552 18.871 1.00 89.25 88 TYR A CA 1
ATOM 705 C C . TYR A 1 88 ? -6.870 7.390 18.645 1.00 89.25 88 TYR A C 1
ATOM 707 O O . TYR A 1 88 ? -6.430 7.266 17.505 1.00 89.25 88 TYR A O 1
ATOM 715 N N . ARG A 1 89 ? -6.065 7.380 19.716 1.00 92.25 89 ARG A N 1
ATOM 716 C CA . ARG A 1 89 ? -4.601 7.295 19.606 1.00 92.25 89 ARG A CA 1
ATOM 717 C C . ARG A 1 89 ? -4.157 5.998 18.948 1.00 92.25 89 ARG A C 1
ATOM 719 O O . ARG A 1 89 ? -3.283 6.040 18.097 1.00 92.25 89 ARG A O 1
ATOM 726 N N . THR A 1 90 ? -4.792 4.877 19.294 1.00 91.56 90 THR A N 1
ATOM 727 C CA . THR A 1 90 ? -4.484 3.573 18.694 1.00 91.56 90 THR A CA 1
ATOM 728 C C . THR A 1 90 ? -4.736 3.573 17.191 1.00 91.56 90 THR A C 1
ATOM 730 O O . THR A 1 90 ? -3.860 3.150 16.446 1.00 91.56 90 THR A O 1
ATOM 733 N N . ALA A 1 91 ? -5.883 4.098 16.745 1.00 92.06 91 ALA A N 1
ATOM 734 C CA . ALA A 1 91 ? -6.191 4.225 15.321 1.00 92.06 91 ALA A CA 1
ATOM 735 C C . ALA A 1 91 ? -5.128 5.076 14.604 1.00 92.06 91 ALA A C 1
ATOM 737 O O . ALA A 1 91 ? -4.532 4.622 13.638 1.00 92.06 91 ALA A O 1
ATOM 738 N N . LEU A 1 92 ? -4.782 6.239 15.166 1.00 94.31 92 LEU A N 1
ATOM 739 C CA . LEU A 1 92 ? -3.770 7.137 14.602 1.00 94.31 92 LEU A CA 1
ATOM 740 C C . LEU A 1 92 ? -2.362 6.514 14.535 1.00 94.31 92 LEU A C 1
ATOM 742 O O . LEU A 1 92 ? -1.606 6.743 13.593 1.00 94.31 92 LEU A O 1
ATOM 746 N N . THR A 1 93 ? -1.987 5.718 15.542 1.00 94.69 93 THR A N 1
ATOM 747 C CA . THR A 1 93 ? -0.720 4.973 15.537 1.00 94.69 93 THR A CA 1
ATOM 748 C C . THR A 1 93 ? -0.711 3.898 14.451 1.00 94.69 93 THR A C 1
ATOM 750 O O . THR A 1 93 ? 0.318 3.731 13.796 1.00 94.69 93 THR A O 1
ATOM 753 N N . ILE A 1 94 ? -1.836 3.208 14.229 1.00 95.12 94 ILE A N 1
ATOM 754 C CA . ILE A 1 94 ? -1.986 2.243 13.130 1.00 95.12 94 ILE A CA 1
ATOM 755 C C . ILE A 1 94 ? -1.813 2.949 11.782 1.00 95.12 94 ILE A C 1
ATOM 757 O O . ILE A 1 94 ? -1.046 2.446 10.963 1.00 95.12 94 ILE A O 1
ATOM 761 N N . THR A 1 95 ? -2.393 4.139 11.582 1.00 95.81 95 THR A N 1
ATOM 762 C CA . THR A 1 95 ? -2.181 4.937 10.360 1.00 95.81 95 THR A CA 1
ATOM 763 C C . THR A 1 95 ? -0.695 5.192 10.109 1.00 95.81 95 THR A C 1
ATOM 765 O O . THR A 1 95 ? -0.205 4.981 9.003 1.00 95.81 95 THR A O 1
ATOM 768 N N . GLY A 1 96 ? 0.051 5.587 11.149 1.00 96.62 96 GLY A N 1
ATOM 769 C CA . GLY A 1 96 ? 1.496 5.807 11.046 1.00 96.62 96 GLY A CA 1
ATOM 770 C C . GLY A 1 96 ? 2.284 4.532 10.713 1.00 96.62 96 GLY A C 1
ATOM 771 O O . GLY A 1 96 ? 3.246 4.579 9.950 1.00 96.62 96 GLY A O 1
ATOM 772 N N . ILE A 1 97 ? 1.860 3.370 11.226 1.00 97.44 97 ILE A N 1
ATOM 773 C CA . ILE A 1 97 ? 2.444 2.069 10.856 1.00 97.44 97 ILE A CA 1
ATOM 774 C C . ILE A 1 97 ? 2.155 1.749 9.385 1.00 97.44 97 ILE A C 1
ATOM 776 O O . ILE A 1 97 ? 3.061 1.335 8.664 1.00 97.44 97 ILE A O 1
ATOM 780 N N . VAL A 1 98 ? 0.922 1.969 8.922 1.00 97.81 98 VAL A N 1
ATOM 781 C CA . VAL A 1 98 ? 0.529 1.755 7.522 1.00 97.81 98 VAL A CA 1
ATOM 782 C C . VAL A 1 98 ? 1.377 2.610 6.584 1.00 97.81 98 VAL A C 1
ATOM 784 O O . VAL A 1 98 ? 1.949 2.084 5.628 1.00 97.81 98 VAL A O 1
ATOM 787 N N . THR A 1 99 ? 1.525 3.906 6.866 1.00 97.88 99 THR A N 1
ATOM 788 C CA . THR A 1 99 ? 2.342 4.794 6.029 1.00 97.88 99 THR A CA 1
ATOM 789 C C . THR A 1 99 ? 3.823 4.429 6.077 1.00 97.88 99 THR A C 1
ATOM 791 O O . THR A 1 99 ? 4.513 4.570 5.067 1.00 97.88 99 THR A O 1
ATOM 794 N N . LEU A 1 100 ? 4.327 3.896 7.195 1.00 98.12 100 LEU A N 1
ATOM 795 C CA . LEU A 1 100 ? 5.704 3.407 7.277 1.00 98.12 100 LEU A CA 1
ATOM 796 C C . LEU A 1 100 ? 5.921 2.171 6.395 1.00 98.12 100 LEU A C 1
ATOM 798 O O . LEU A 1 100 ? 6.895 2.121 5.641 1.00 98.12 100 LEU A O 1
ATOM 802 N N . ILE A 1 101 ? 5.012 1.193 6.466 1.00 97.81 101 ILE A N 1
ATOM 803 C CA . ILE A 1 101 ? 5.045 -0.010 5.621 1.00 97.81 101 ILE A CA 1
ATOM 804 C C . ILE A 1 101 ? 4.998 0.398 4.145 1.00 97.81 101 ILE A C 1
ATOM 806 O O . ILE A 1 101 ? 5.828 -0.066 3.359 1.00 97.81 101 ILE A O 1
ATOM 810 N N . ALA A 1 102 ? 4.107 1.327 3.787 1.00 97.81 102 ALA A N 1
ATOM 811 C CA . ALA A 1 102 ? 4.013 1.855 2.432 1.00 97.81 102 ALA A CA 1
ATOM 812 C C . ALA A 1 102 ? 5.311 2.556 2.005 1.00 97.81 102 ALA A C 1
ATOM 814 O O . ALA A 1 102 ? 5.800 2.318 0.903 1.00 97.81 102 ALA A O 1
ATOM 815 N N . THR A 1 103 ? 5.918 3.375 2.873 1.00 98.25 103 THR A N 1
ATOM 816 C CA . THR A 1 103 ? 7.199 4.054 2.594 1.00 98.25 103 THR A CA 1
ATOM 817 C C . THR A 1 103 ? 8.294 3.046 2.258 1.00 98.25 103 THR A C 1
ATOM 819 O O . THR A 1 103 ? 8.979 3.193 1.245 1.00 98.25 103 THR A O 1
ATOM 822 N N . TYR A 1 104 ? 8.431 1.992 3.067 1.00 98.12 104 TYR A N 1
ATOM 823 C CA . TYR A 1 104 ? 9.384 0.913 2.814 1.00 98.12 104 TYR A CA 1
ATOM 824 C C . TYR A 1 104 ? 9.150 0.259 1.447 1.00 98.12 104 TYR A C 1
ATOM 826 O O . TYR A 1 104 ? 10.087 0.131 0.657 1.00 98.12 104 TYR A O 1
ATOM 834 N N . HIS A 1 105 ? 7.909 -0.117 1.131 1.00 97.94 105 HIS A N 1
ATOM 835 C CA . HIS A 1 105 ? 7.604 -0.761 -0.146 1.00 97.94 105 HIS A CA 1
ATOM 836 C C . HIS A 1 105 ? 7.802 0.185 -1.331 1.00 97.94 105 HIS A C 1
ATOM 838 O O . HIS A 1 105 ? 8.332 -0.242 -2.352 1.00 97.94 105 HIS A O 1
ATOM 844 N N . TYR A 1 106 ? 7.482 1.475 -1.202 1.00 97.62 106 TYR A N 1
ATOM 845 C CA . TYR A 1 106 ? 7.770 2.464 -2.241 1.00 97.62 106 TYR A CA 1
ATOM 846 C C . TYR A 1 106 ? 9.273 2.623 -2.496 1.00 97.62 106 TYR A C 1
ATOM 848 O O . TYR A 1 106 ? 9.660 2.730 -3.656 1.00 97.62 106 TYR A O 1
ATOM 856 N N . ILE A 1 107 ? 10.126 2.552 -1.465 1.00 97.81 107 ILE A N 1
ATOM 857 C CA . ILE A 1 107 ? 11.590 2.511 -1.644 1.00 97.81 107 ILE A CA 1
ATOM 858 C C . ILE A 1 107 ? 11.997 1.262 -2.440 1.00 97.81 107 ILE A C 1
ATOM 860 O O . ILE A 1 107 ? 12.774 1.357 -3.387 1.00 97.81 107 ILE A O 1
ATOM 864 N N . ARG A 1 108 ? 11.454 0.085 -2.100 1.00 97.50 108 ARG A N 1
ATOM 865 C CA . ARG A 1 108 ? 11.763 -1.169 -2.815 1.00 97.50 108 ARG A CA 1
ATOM 866 C C . ARG A 1 108 ? 11.295 -1.147 -4.269 1.00 97.50 108 ARG A C 1
ATOM 868 O O . ARG A 1 108 ? 12.041 -1.579 -5.143 1.00 97.50 108 ARG A O 1
ATOM 875 N N . ILE A 1 109 ? 10.103 -0.616 -4.527 1.00 96.00 109 ILE A N 1
ATOM 876 C CA . ILE A 1 109 ? 9.538 -0.462 -5.872 1.00 96.00 109 ILE A CA 1
ATOM 877 C C . ILE A 1 109 ? 10.362 0.538 -6.684 1.00 96.00 109 ILE A C 1
ATOM 879 O O . ILE A 1 109 ? 10.674 0.273 -7.838 1.00 96.00 109 ILE A O 1
ATOM 883 N N . PHE A 1 110 ? 10.757 1.663 -6.089 1.00 96.25 110 PHE A N 1
ATOM 884 C CA . PHE A 1 110 ? 11.603 2.660 -6.740 1.00 96.25 110 PHE A CA 1
ATOM 885 C C . PHE A 1 110 ? 12.975 2.098 -7.135 1.00 96.25 110 PHE A C 1
ATOM 887 O O . PHE A 1 110 ? 13.437 2.333 -8.253 1.00 96.25 110 PHE A O 1
ATOM 894 N N . ASN A 1 111 ? 13.597 1.308 -6.257 1.00 94.94 111 ASN A N 1
ATOM 895 C CA . ASN A 1 111 ? 14.851 0.626 -6.575 1.00 94.94 111 ASN A CA 1
ATOM 896 C C . ASN A 1 111 ? 14.647 -0.401 -7.695 1.00 94.94 111 ASN A C 1
ATOM 898 O O . ASN A 1 111 ? 15.385 -0.381 -8.670 1.00 94.94 111 ASN A O 1
ATOM 902 N N . SER A 1 112 ? 13.594 -1.223 -7.615 1.00 93.69 112 SER A N 1
ATOM 903 C CA . SER A 1 112 ? 13.264 -2.194 -8.667 1.00 93.69 112 SER A CA 1
ATOM 904 C C . SER A 1 112 ? 12.985 -1.523 -10.016 1.00 93.69 112 SER A C 1
ATOM 906 O O . SER A 1 112 ? 13.416 -2.036 -11.043 1.00 93.69 112 SER A O 1
ATOM 908 N N . TRP A 1 113 ? 12.320 -0.363 -10.025 1.00 93.75 113 TRP A N 1
ATOM 909 C CA . TRP A 1 113 ? 12.116 0.448 -11.227 1.00 93.75 113 TRP A CA 1
ATOM 910 C C . TRP A 1 113 ? 13.446 0.958 -11.786 1.00 93.75 113 TRP A C 1
ATOM 912 O O . TRP A 1 113 ? 13.705 0.850 -12.977 1.00 93.75 113 TRP A O 1
ATOM 922 N N . SER A 1 114 ? 14.319 1.480 -10.928 1.00 92.56 114 SER A N 1
ATOM 923 C CA . SER A 1 114 ? 15.624 2.004 -11.348 1.00 92.56 114 SER A CA 1
ATOM 924 C C . SER A 1 114 ? 16.564 0.904 -11.857 1.00 92.56 114 SER A C 1
ATOM 926 O O . SER A 1 114 ? 17.371 1.157 -12.741 1.00 92.56 114 SER A O 1
ATOM 928 N N . GLU A 1 115 ? 16.453 -0.316 -11.330 1.00 91.56 115 GLU A N 1
ATOM 929 C CA . GLU A 1 115 ? 17.248 -1.481 -11.742 1.00 91.56 115 GLU A CA 1
ATOM 930 C C . GLU A 1 115 ? 16.730 -2.142 -13.032 1.00 91.56 115 GLU A C 1
ATOM 932 O O . GLU A 1 115 ? 17.515 -2.754 -13.758 1.00 91.56 115 GLU A O 1
ATOM 937 N N . ALA A 1 116 ? 15.434 -2.014 -13.343 1.00 89.12 116 ALA A N 1
ATOM 938 C CA . ALA A 1 116 ? 14.819 -2.587 -14.545 1.00 89.12 116 ALA A CA 1
ATOM 939 C C . ALA A 1 116 ? 15.199 -1.846 -15.841 1.00 89.12 116 ALA A C 1
ATOM 941 O O . ALA A 1 116 ? 15.142 -2.427 -16.927 1.00 89.12 116 ALA A O 1
ATOM 942 N N . PHE A 1 117 ? 15.634 -0.583 -15.742 1.00 89.94 117 PHE A N 1
ATOM 943 C CA . PHE A 1 117 ? 15.972 0.254 -16.895 1.00 89.94 117 PHE A CA 1
ATOM 944 C C . PHE A 1 117 ? 17.391 0.825 -16.812 1.00 89.94 117 PHE A C 1
ATOM 946 O O . PHE A 1 117 ? 17.820 1.330 -15.781 1.00 89.94 117 PHE A O 1
ATOM 953 N N . THR A 1 118 ? 18.109 0.821 -17.932 1.00 87.56 118 THR A N 1
ATOM 954 C CA . THR A 1 118 ? 19.324 1.617 -18.130 1.00 87.56 118 THR A CA 1
ATOM 955 C C . THR A 1 118 ? 18.967 2.858 -18.933 1.00 87.56 118 THR A C 1
ATOM 957 O O . THR A 1 118 ? 18.467 2.761 -20.054 1.00 87.56 118 THR A O 1
ATOM 960 N N . VAL A 1 119 ? 19.247 4.031 -18.365 1.00 87.31 119 VAL A N 1
ATOM 961 C CA . VAL A 1 119 ? 19.081 5.319 -19.044 1.00 87.31 119 VAL A CA 1
ATOM 962 C C . VAL A 1 119 ? 20.455 5.815 -19.476 1.00 87.31 119 VAL A C 1
ATOM 964 O O . VAL A 1 119 ? 21.323 6.052 -18.638 1.00 87.31 119 VAL A O 1
ATOM 967 N N . SER A 1 120 ? 20.664 5.966 -20.782 1.00 84.94 120 SER A N 1
ATOM 968 C CA . SER A 1 120 ? 21.925 6.458 -21.347 1.00 84.94 120 SER A CA 1
ATOM 969 C C . SER A 1 120 ? 21.678 7.637 -22.281 1.00 84.94 120 SER A C 1
ATOM 971 O O . SER A 1 120 ? 20.721 7.631 -23.056 1.00 84.94 120 SER A O 1
ATOM 973 N N . SER A 1 121 ? 22.533 8.655 -22.205 1.00 81.56 121 SER A N 1
ATOM 974 C CA . SER A 1 121 ? 22.558 9.762 -23.165 1.00 81.56 121 SER A CA 1
ATOM 975 C C . SER A 1 121 ? 23.697 9.507 -24.145 1.00 81.56 121 SER A C 1
ATOM 977 O O . SER A 1 121 ? 24.824 9.231 -23.725 1.00 81.56 121 SER A O 1
ATOM 979 N N . LYS A 1 122 ? 23.409 9.572 -25.446 1.00 65.81 122 LYS A N 1
ATOM 980 C CA . LYS A 1 122 ? 24.458 9.652 -26.465 1.00 65.81 122 LYS A CA 1
ATOM 981 C C . LYS A 1 122 ? 24.785 11.128 -26.687 1.00 65.81 122 LYS A C 1
ATOM 983 O O . LYS A 1 122 ? 23.892 11.921 -26.971 1.00 65.81 122 LYS A O 1
ATOM 988 N N . ASP A 1 123 ? 26.058 11.478 -26.516 1.00 61.75 123 ASP A N 1
ATOM 989 C CA . ASP A 1 123 ? 26.656 12.757 -26.923 1.00 61.75 123 ASP A CA 1
ATOM 990 C C . ASP A 1 123 ? 25.940 14.030 -26.426 1.00 61.75 123 ASP A C 1
ATOM 992 O O . ASP A 1 123 ? 25.831 15.021 -27.144 1.00 61.75 123 ASP A O 1
ATOM 996 N N . GLY A 1 124 ? 25.446 14.024 -25.181 1.00 60.41 124 GLY A N 1
ATOM 997 C CA . GLY A 1 124 ? 24.818 15.199 -24.556 1.00 60.41 124 GLY A CA 1
ATOM 998 C C . GLY A 1 124 ? 23.427 15.554 -25.100 1.00 60.41 124 GLY A C 1
ATOM 999 O O . GLY A 1 124 ? 22.905 16.616 -24.762 1.00 60.41 124 GLY A O 1
ATOM 1000 N N . GLY A 1 125 ? 22.841 14.679 -25.925 1.00 70.56 125 GLY A N 1
ATOM 1001 C CA . GLY A 1 125 ? 21.481 14.781 -26.453 1.00 70.56 125 GLY A CA 1
ATOM 1002 C C . GLY A 1 125 ? 20.499 13.803 -25.796 1.00 70.56 125 GLY A C 1
ATOM 1003 O O . GLY A 1 125 ? 20.635 13.460 -24.616 1.00 70.56 125 GLY A O 1
ATOM 1004 N N . ASP A 1 126 ? 19.507 13.366 -26.584 1.00 73.62 126 ASP A N 1
ATOM 1005 C CA . ASP A 1 126 ? 18.354 12.562 -26.157 1.00 73.62 126 ASP A CA 1
ATOM 1006 C C . ASP A 1 126 ? 18.722 11.356 -25.279 1.00 73.62 126 ASP A C 1
ATOM 1008 O O . ASP A 1 126 ? 19.633 10.570 -25.564 1.00 73.62 126 ASP A O 1
ATOM 1012 N N . TYR A 1 127 ? 17.956 11.198 -24.199 1.00 83.25 127 TYR A N 1
ATOM 1013 C CA . TYR A 1 127 ? 18.049 10.050 -23.309 1.00 83.25 127 TYR A CA 1
ATOM 1014 C C . TYR A 1 127 ? 17.352 8.845 -23.936 1.00 83.25 127 TYR A C 1
ATOM 1016 O O . TYR A 1 127 ? 16.164 8.881 -24.256 1.00 83.25 127 TYR A O 1
ATOM 1024 N N . THR A 1 128 ? 18.086 7.745 -24.044 1.00 83.81 128 THR A N 1
ATOM 1025 C CA . THR A 1 128 ? 17.556 6.445 -24.454 1.00 83.81 128 THR A CA 1
ATOM 1026 C C . THR A 1 128 ? 17.336 5.573 -23.224 1.00 83.81 128 THR A C 1
ATOM 1028 O O . THR A 1 128 ? 18.208 5.484 -22.355 1.00 83.81 128 THR A O 1
ATOM 1031 N N . VAL A 1 129 ? 16.163 4.948 -23.141 1.00 87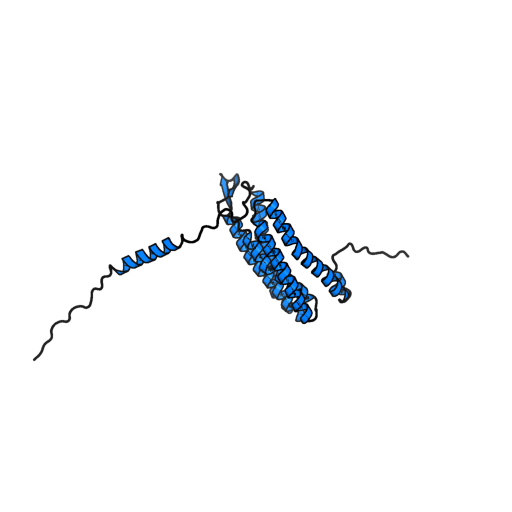.62 129 VAL A N 1
ATOM 1032 C CA . VAL A 1 129 ? 15.779 4.036 -22.059 1.00 87.62 129 VAL A CA 1
ATOM 1033 C C . VAL A 1 129 ? 15.771 2.621 -22.625 1.00 87.62 129 VAL A C 1
ATOM 1035 O O . VAL A 1 129 ? 15.105 2.361 -23.623 1.00 87.62 129 VAL A O 1
ATOM 1038 N N . GLN A 1 130 ? 16.532 1.718 -22.012 1.00 85.19 130 GLN A N 1
ATOM 1039 C CA . GLN A 1 130 ? 16.613 0.312 -22.414 1.00 85.19 130 GLN A CA 1
ATOM 1040 C C . GLN A 1 130 ? 16.344 -0.590 -21.213 1.00 85.19 130 GLN A C 1
ATOM 1042 O O . GLN A 1 130 ? 16.741 -0.261 -20.095 1.00 85.19 130 GLN A O 1
ATOM 1047 N N . LEU A 1 131 ? 15.690 -1.730 -21.433 1.00 85.62 131 LEU A N 1
ATOM 1048 C CA . LEU A 1 131 ? 15.505 -2.745 -20.397 1.00 85.62 131 LEU A CA 1
ATOM 1049 C C . LEU A 1 131 ? 16.851 -3.401 -20.059 1.00 85.62 131 LEU A C 1
ATOM 1051 O O . LEU A 1 131 ? 17.619 -3.757 -20.951 1.00 85.62 131 LEU A O 1
ATOM 1055 N N . THR A 1 132 ? 17.144 -3.576 -18.770 1.00 83.88 132 THR A N 1
ATOM 1056 C CA . THR A 1 132 ? 18.391 -4.221 -18.309 1.00 83.88 132 THR A CA 1
ATOM 1057 C C . THR A 1 132 ? 18.341 -5.745 -18.366 1.00 83.88 132 THR A C 1
ATOM 1059 O O . THR A 1 132 ? 19.379 -6.398 -18.288 1.00 83.88 132 THR A O 1
ATOM 1062 N N . GLY A 1 133 ? 17.137 -6.314 -18.471 1.00 78.62 133 GLY A N 1
ATOM 1063 C CA . GLY A 1 133 ? 16.873 -7.742 -18.290 1.00 78.62 133 GLY A CA 1
ATOM 1064 C C . GLY A 1 133 ? 16.576 -8.137 -16.838 1.00 78.62 133 GLY A C 1
ATOM 1065 O O . GLY A 1 133 ? 16.207 -9.284 -16.593 1.00 78.62 133 GLY A O 1
ATOM 1066 N N . SER A 1 134 ? 16.688 -7.211 -15.877 1.00 82.81 134 SER A N 1
ATOM 1067 C CA . SER A 1 134 ? 16.176 -7.412 -14.517 1.00 82.81 134 SER A CA 1
ATOM 1068 C C . SER A 1 134 ? 14.668 -7.134 -14.486 1.00 82.81 134 SER A C 1
ATOM 1070 O O . SER A 1 134 ? 14.260 -6.036 -14.869 1.00 82.81 134 SER A O 1
ATOM 1072 N N . PRO A 1 135 ? 13.826 -8.079 -14.030 1.00 83.75 135 PRO A N 1
ATOM 1073 C CA . PRO A 1 135 ? 12.383 -7.875 -14.003 1.00 83.75 135 PRO A CA 1
ATOM 1074 C C . PRO A 1 135 ? 11.987 -6.835 -12.947 1.00 83.75 135 PRO A C 1
ATOM 1076 O O . PRO A 1 135 ? 12.543 -6.792 -11.845 1.00 83.75 135 PRO A O 1
ATOM 1079 N N . PHE A 1 136 ? 10.986 -6.018 -13.272 1.00 87.06 136 PHE A N 1
ATOM 1080 C CA . PHE A 1 136 ? 10.329 -5.157 -12.295 1.00 87.06 136 PHE A CA 1
ATOM 1081 C C . PHE A 1 136 ? 9.417 -5.985 -11.388 1.00 87.06 136 PHE A C 1
ATOM 1083 O O . PHE A 1 136 ? 8.687 -6.853 -11.858 1.00 87.06 136 PHE A O 1
ATOM 1090 N N . ASN A 1 137 ? 9.468 -5.731 -10.078 1.00 89.56 137 ASN A N 1
ATOM 1091 C CA . ASN A 1 137 ? 8.787 -6.572 -9.104 1.00 89.56 137 ASN A CA 1
ATOM 1092 C C . ASN A 1 137 ? 7.439 -6.004 -8.630 1.00 89.56 137 ASN A C 1
ATOM 1094 O O . ASN A 1 137 ? 7.362 -5.318 -7.606 1.00 89.56 137 ASN A O 1
ATOM 1098 N N . ASP A 1 138 ? 6.365 -6.384 -9.326 1.00 84.88 138 ASP A N 1
ATOM 1099 C CA . ASP A 1 138 ? 4.971 -6.074 -8.964 1.00 84.88 138 ASP A CA 1
ATOM 1100 C C . ASP A 1 138 ? 4.537 -6.667 -7.611 1.00 84.88 138 ASP A C 1
ATOM 1102 O O . ASP A 1 138 ? 3.632 -6.155 -6.942 1.00 84.88 138 ASP A O 1
ATOM 1106 N N . GLY A 1 139 ? 5.218 -7.720 -7.149 1.00 89.31 139 GLY A N 1
ATOM 1107 C CA . GLY A 1 139 ? 4.938 -8.388 -5.880 1.00 89.31 139 GLY A CA 1
ATOM 1108 C C . GLY A 1 139 ? 5.111 -7.478 -4.665 1.00 89.31 139 GLY A C 1
ATOM 1109 O O . GLY A 1 139 ? 4.359 -7.615 -3.699 1.00 89.31 139 GLY A O 1
ATOM 1110 N N . TYR A 1 140 ? 6.017 -6.490 -4.711 1.00 93.44 140 TYR A N 1
ATOM 1111 C CA . TYR A 1 140 ? 6.168 -5.534 -3.607 1.00 93.44 140 TYR A CA 1
ATOM 1112 C C . TYR A 1 140 ? 4.870 -4.785 -3.305 1.00 93.44 140 TYR A C 1
ATOM 1114 O O . TYR A 1 140 ? 4.578 -4.526 -2.139 1.00 93.44 140 TYR A O 1
ATOM 1122 N N . ARG A 1 141 ? 4.075 -4.456 -4.330 1.00 94.94 141 ARG A N 1
ATOM 1123 C CA . ARG A 1 141 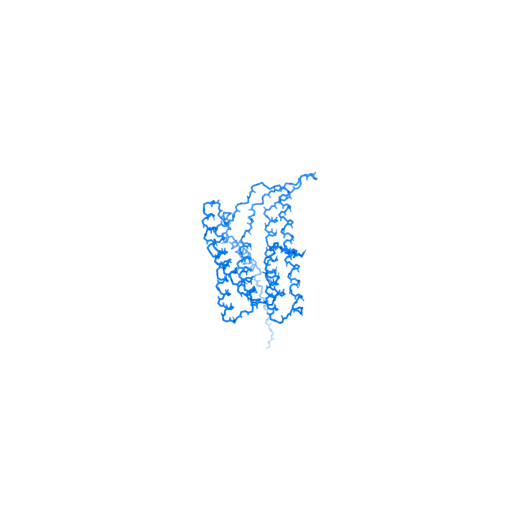? 2.805 -3.750 -4.141 1.00 94.94 141 ARG A CA 1
ATOM 1124 C C . ARG A 1 141 ? 1.735 -4.655 -3.537 1.00 94.94 141 ARG A C 1
ATOM 1126 O O . ARG A 1 141 ? 0.999 -4.221 -2.660 1.00 94.94 141 ARG A O 1
ATOM 1133 N N . TYR A 1 142 ? 1.661 -5.910 -3.971 1.00 94.44 142 TYR A N 1
ATOM 1134 C CA . TYR A 1 142 ? 0.679 -6.854 -3.436 1.00 94.44 142 TYR A CA 1
ATOM 1135 C C . TYR A 1 142 ? 0.991 -7.263 -1.993 1.00 94.44 142 TYR A C 1
ATOM 1137 O O . TYR A 1 142 ? 0.070 -7.394 -1.189 1.00 94.44 142 TYR A O 1
ATOM 1145 N N . VAL A 1 143 ? 2.270 -7.390 -1.624 1.00 94.75 143 VAL A N 1
ATOM 1146 C CA . VAL A 1 143 ? 2.675 -7.616 -0.225 1.00 94.75 143 VAL A CA 1
ATOM 1147 C C . VAL A 1 143 ? 2.376 -6.389 0.641 1.00 94.75 143 VAL A C 1
ATOM 1149 O O . VAL A 1 143 ? 1.847 -6.542 1.742 1.00 94.75 143 VAL A O 1
ATOM 1152 N N . ASP A 1 144 ? 2.630 -5.178 0.134 1.00 97.12 144 ASP A N 1
ATOM 1153 C CA . ASP A 1 144 ? 2.221 -3.928 0.786 1.00 97.12 144 ASP A CA 1
ATOM 1154 C C . ASP A 1 144 ? 0.710 -3.917 1.059 1.00 97.12 144 ASP A C 1
ATOM 1156 O O . ASP A 1 144 ? 0.284 -3.709 2.194 1.00 97.12 144 ASP A O 1
ATOM 1160 N N . TRP A 1 145 ? -0.119 -4.224 0.058 1.00 96.94 145 TRP A N 1
ATOM 1161 C CA . TRP A 1 145 ? -1.577 -4.274 0.208 1.00 96.94 145 TRP A CA 1
ATOM 1162 C C . TRP A 1 145 ? -2.059 -5.360 1.162 1.00 96.94 145 TRP A C 1
ATOM 1164 O O . TRP A 1 145 ? -2.980 -5.120 1.941 1.00 96.94 145 TRP A O 1
ATOM 1174 N N . LEU A 1 146 ? -1.425 -6.531 1.147 1.00 95.00 146 LEU A N 1
ATOM 1175 C CA . LEU A 1 146 ? -1.760 -7.629 2.048 1.00 95.00 146 LEU A CA 1
ATOM 1176 C C . LEU A 1 146 ? -1.602 -7.225 3.522 1.00 95.00 146 LEU A C 1
ATOM 1178 O O . LEU A 1 146 ? -2.352 -7.696 4.373 1.00 95.00 146 LEU A O 1
ATOM 1182 N N . LEU A 1 147 ? -0.650 -6.338 3.820 1.00 94.75 147 LEU A N 1
ATOM 1183 C CA . LEU A 1 147 ? -0.420 -5.806 5.162 1.00 94.75 147 LEU A CA 1
ATOM 1184 C C . LEU A 1 147 ? -1.278 -4.567 5.447 1.00 94.75 147 LEU A C 1
ATOM 1186 O O . LEU A 1 147 ? -1.884 -4.459 6.510 1.00 94.75 147 LEU A O 1
ATOM 1190 N N . THR A 1 148 ? -1.327 -3.619 4.512 1.00 97.12 148 THR A N 1
ATOM 1191 C CA . THR A 1 148 ? -1.905 -2.288 4.740 1.00 97.12 148 THR A CA 1
ATOM 1192 C C . THR A 1 148 ? -3.421 -2.254 4.599 1.00 97.12 148 THR A C 1
ATOM 1194 O O . THR A 1 148 ? -4.070 -1.579 5.394 1.00 97.12 148 THR A O 1
ATOM 1197 N N . VAL A 1 149 ? -4.020 -2.998 3.662 1.00 96.12 149 VAL A N 1
ATOM 1198 C CA . VAL A 1 149 ? -5.479 -2.972 3.457 1.00 96.12 149 VAL A CA 1
ATOM 1199 C C . VAL A 1 149 ? -6.228 -3.486 4.693 1.00 96.12 149 VAL A C 1
ATOM 1201 O O . VAL A 1 149 ? -7.115 -2.769 5.161 1.00 96.12 149 VAL A O 1
ATOM 1204 N N . PRO A 1 150 ? -5.875 -4.637 5.305 1.00 94.06 150 PRO A N 1
ATOM 1205 C CA . PRO A 1 150 ? -6.528 -5.066 6.541 1.00 94.06 150 PRO A CA 1
ATOM 1206 C C . PRO A 1 150 ? -6.354 -4.056 7.683 1.00 94.06 150 PRO A C 1
ATOM 1208 O O . PRO A 1 150 ? -7.308 -3.784 8.409 1.00 94.06 150 PRO A O 1
ATOM 1211 N N . LEU A 1 151 ? -5.162 -3.462 7.826 1.00 94.88 151 LEU A N 1
ATOM 1212 C CA . LEU A 1 151 ? -4.884 -2.463 8.863 1.00 94.88 151 LEU A CA 1
ATOM 1213 C C . LEU A 1 151 ? -5.727 -1.193 8.691 1.00 94.88 151 LEU A C 1
ATOM 1215 O O . LEU A 1 151 ? -6.287 -0.713 9.675 1.00 94.88 151 LEU A O 1
ATOM 1219 N N . LEU A 1 152 ? -5.879 -0.696 7.460 1.00 94.75 152 LEU A N 1
ATOM 1220 C CA . LEU A 1 152 ? -6.727 0.459 7.144 1.00 94.75 152 LEU A CA 1
ATOM 1221 C C . LEU A 1 152 ? -8.200 0.201 7.488 1.00 94.75 152 LEU A C 1
ATOM 1223 O O . LEU A 1 152 ? -8.889 1.082 8.004 1.00 94.75 152 LEU A O 1
ATOM 1227 N N . LEU A 1 153 ? -8.693 -1.016 7.239 1.00 93.06 153 LEU A N 1
ATOM 1228 C CA . LEU A 1 153 ? -10.062 -1.391 7.600 1.00 93.06 153 LEU A CA 1
ATOM 1229 C C . LEU A 1 153 ? -10.244 -1.472 9.120 1.00 93.06 153 LEU A C 1
ATOM 1231 O O . LEU A 1 153 ? -11.234 -0.964 9.643 1.00 93.06 153 LEU A O 1
ATOM 1235 N N . ILE A 1 154 ? -9.286 -2.065 9.838 1.00 89.69 154 ILE A N 1
ATOM 1236 C CA . ILE A 1 154 ? -9.312 -2.150 11.306 1.00 89.69 154 ILE A CA 1
ATOM 1237 C C . ILE A 1 154 ? -9.272 -0.752 11.932 1.00 89.69 154 ILE A C 1
ATOM 1239 O O . ILE A 1 154 ? -10.039 -0.467 12.851 1.00 89.69 154 ILE A O 1
ATOM 1243 N N . GLU A 1 155 ? -8.422 0.139 11.421 1.00 91.81 155 GLU A N 1
ATOM 1244 C CA . GLU A 1 155 ? -8.336 1.530 11.867 1.00 91.81 155 GLU A CA 1
ATOM 1245 C C . GLU A 1 155 ? -9.696 2.235 11.787 1.00 91.81 155 GLU A C 1
ATOM 1247 O O . GLU A 1 155 ? -10.142 2.834 12.769 1.00 91.81 155 GLU A O 1
ATOM 1252 N N . LEU A 1 156 ? -10.384 2.118 10.649 1.00 88.19 156 LEU A N 1
ATOM 1253 C CA . LEU A 1 156 ? -11.696 2.726 10.448 1.00 88.19 156 LEU A CA 1
ATOM 1254 C C . LEU A 1 156 ? -12.719 2.223 11.478 1.00 88.19 156 LEU A C 1
ATOM 1256 O O . LEU A 1 156 ? -13.444 3.024 12.070 1.00 88.19 156 LEU A O 1
ATOM 1260 N N . ILE A 1 157 ? -12.736 0.916 11.755 1.00 87.50 157 ILE A N 1
ATOM 1261 C CA . ILE A 1 157 ? -13.640 0.307 12.745 1.00 87.50 157 ILE A CA 1
ATOM 1262 C C . ILE A 1 157 ? -13.347 0.833 14.156 1.00 87.50 157 ILE A C 1
ATOM 1264 O O . ILE A 1 157 ? -14.277 1.140 14.907 1.00 87.50 157 ILE A O 1
ATOM 1268 N N . LEU A 1 158 ? -12.070 0.991 14.522 1.00 86.50 158 LEU A N 1
ATOM 1269 C CA . LEU A 1 158 ? -11.674 1.524 15.831 1.00 86.50 158 LEU A CA 1
ATOM 1270 C C . LEU A 1 158 ? -12.158 2.967 16.047 1.00 86.50 158 LEU A C 1
ATOM 1272 O O . LEU A 1 158 ? -12.465 3.354 17.177 1.00 86.50 158 LEU A O 1
ATOM 1276 N N . VAL A 1 159 ? -12.293 3.758 14.979 1.00 86.75 159 VAL A N 1
ATOM 1277 C CA . VAL A 1 159 ? -12.817 5.133 15.051 1.00 86.75 159 VAL A CA 1
ATOM 1278 C C . VAL A 1 159 ? -14.343 5.168 15.234 1.00 86.75 159 VAL A C 1
ATOM 1280 O O . VAL A 1 159 ? -14.865 6.119 15.823 1.00 86.75 159 VAL A O 1
ATOM 1283 N N . MET A 1 160 ? -15.069 4.124 14.817 1.00 80.88 160 MET A N 1
ATOM 1284 C CA . MET A 1 160 ? -16.542 4.073 14.828 1.00 80.88 160 MET A CA 1
ATOM 1285 C C . MET A 1 160 ? -17.178 3.871 16.219 1.00 80.88 160 MET A C 1
ATOM 1287 O O . MET A 1 160 ? -18.400 3.949 16.333 1.00 80.88 160 MET A O 1
ATOM 1291 N N . LYS A 1 161 ? -16.387 3.681 17.290 1.00 77.56 161 LYS A N 1
ATOM 1292 C CA . LYS A 1 161 ? -16.862 3.537 18.690 1.00 77.56 161 LYS A CA 1
ATOM 1293 C C . LYS A 1 161 ? -17.956 2.466 18.877 1.00 77.56 161 LYS A C 1
ATOM 1295 O O . LYS A 1 161 ? -18.935 2.684 19.590 1.00 77.56 161 LYS A O 1
ATOM 1300 N N . LEU A 1 162 ? -17.785 1.309 18.245 1.00 82.50 162 LEU A N 1
ATOM 1301 C CA . LEU A 1 162 ? -18.688 0.165 18.395 1.00 82.50 162 LEU A CA 1
ATOM 1302 C C . LEU A 1 162 ? -18.418 -0.608 19.706 1.00 82.50 162 LEU A C 1
ATOM 1304 O O . LEU A 1 162 ? -17.342 -0.468 20.298 1.00 82.50 162 LEU A O 1
ATOM 1308 N N . PRO A 1 163 ? -19.363 -1.440 20.184 1.00 87.06 163 PRO A N 1
ATOM 1309 C CA . PRO A 1 163 ? -19.105 -2.391 21.262 1.00 87.06 163 PRO A CA 1
ATOM 1310 C C . PRO A 1 163 ? -17.936 -3.326 20.922 1.00 87.06 163 PRO A C 1
ATOM 1312 O O . PRO A 1 163 ? -17.779 -3.746 19.778 1.00 87.06 163 PRO A O 1
ATOM 1315 N N . GLN A 1 164 ? -17.140 -3.715 21.923 1.00 86.38 164 GLN A N 1
ATOM 1316 C CA . GLN A 1 164 ? -15.913 -4.502 21.708 1.00 86.38 164 GLN A CA 1
ATOM 1317 C C . GLN A 1 164 ? -16.144 -5.816 20.942 1.00 86.38 164 GLN A C 1
ATOM 1319 O O . GLN A 1 164 ? -15.369 -6.157 20.053 1.00 86.38 164 GLN A O 1
ATOM 1324 N N . ALA A 1 165 ? -17.237 -6.529 21.232 1.00 88.81 165 ALA A N 1
ATOM 1325 C CA . ALA A 1 165 ? -17.582 -7.763 20.523 1.00 88.81 165 ALA A CA 1
ATOM 1326 C C . ALA A 1 165 ? -17.837 -7.529 19.021 1.00 88.81 165 ALA A C 1
ATOM 1328 O O . ALA A 1 165 ? -17.451 -8.344 18.182 1.00 88.81 165 ALA A O 1
ATOM 1329 N N . GLU A 1 166 ? -18.448 -6.394 18.678 1.00 87.44 166 GLU A N 1
ATOM 1330 C CA . GLU A 1 166 ? -18.725 -6.009 17.296 1.00 87.44 166 GLU A CA 1
ATOM 1331 C C . GLU A 1 166 ? -17.445 -5.574 16.576 1.00 87.44 166 GLU A C 1
ATOM 1333 O O . GLU A 1 166 ? -17.217 -6.009 15.448 1.00 87.44 166 GLU A O 1
ATOM 1338 N N . ILE A 1 167 ? -16.565 -4.819 17.252 1.00 87.19 167 ILE A N 1
ATOM 1339 C CA . ILE A 1 167 ? -15.240 -4.441 16.730 1.00 87.19 167 ILE A CA 1
ATOM 1340 C C . ILE A 1 167 ? -14.458 -5.686 16.322 1.00 87.19 167 ILE A C 1
ATOM 1342 O O . ILE A 1 167 ? -13.973 -5.746 15.194 1.00 87.19 167 ILE A O 1
ATOM 1346 N N . VAL A 1 168 ? -14.351 -6.683 17.205 1.00 89.88 168 VAL A N 1
ATOM 1347 C CA . VAL A 1 168 ? -13.594 -7.913 16.926 1.00 89.88 168 VAL A CA 1
ATOM 1348 C C . VAL A 1 168 ? -14.204 -8.667 15.746 1.00 89.88 168 VAL A C 1
ATOM 1350 O O . VAL A 1 168 ? -13.502 -8.960 14.782 1.00 89.88 168 VAL A O 1
ATOM 1353 N N . SER A 1 169 ? -15.518 -8.913 15.768 1.00 91.50 169 SER A N 1
ATOM 1354 C CA . SER A 1 169 ? -16.215 -9.614 14.681 1.00 91.50 169 SER A CA 1
ATOM 1355 C C . SER A 1 169 ? -16.036 -8.912 13.331 1.00 91.50 169 SER A C 1
ATOM 1357 O O . SER A 1 169 ? -15.702 -9.556 12.334 1.00 91.50 169 SER A O 1
ATOM 1359 N N . LEU A 1 170 ? -16.244 -7.594 13.281 1.00 90.38 170 LEU A N 1
ATOM 1360 C CA . LEU A 1 170 ? -16.172 -6.832 12.038 1.00 90.38 170 LEU A CA 1
ATOM 1361 C C . LEU A 1 170 ? -14.730 -6.724 11.529 1.00 90.38 170 LEU A C 1
ATOM 1363 O O . LEU A 1 170 ? -14.497 -6.916 10.338 1.00 90.38 170 LEU A O 1
ATOM 1367 N N . SER A 1 171 ? -13.767 -6.513 12.431 1.00 91.19 171 SER A N 1
ATOM 1368 C CA . SER A 1 171 ? -12.334 -6.462 12.112 1.00 91.19 171 SER A CA 1
ATOM 1369 C C . SER A 1 171 ? -11.841 -7.781 11.529 1.00 91.19 171 SER A C 1
ATOM 1371 O O . SER A 1 171 ? -11.144 -7.782 10.518 1.00 91.19 171 SER A O 1
ATOM 1373 N N . THR A 1 172 ? -12.245 -8.917 12.106 1.00 92.50 172 THR A N 1
ATOM 1374 C CA . THR A 1 172 ? -11.888 -10.239 11.577 1.00 92.50 172 THR A CA 1
ATOM 1375 C C . THR A 1 172 ? -12.525 -10.483 10.211 1.00 92.50 172 THR A C 1
ATOM 1377 O O . THR A 1 172 ? -11.831 -10.899 9.287 1.00 92.50 172 THR A O 1
ATOM 1380 N N . LYS A 1 173 ? -13.822 -10.193 10.044 1.00 93.50 173 LYS A N 1
ATOM 1381 C CA . LYS A 1 173 ? -14.522 -10.400 8.764 1.00 93.50 173 LYS A CA 1
ATOM 1382 C C . LYS A 1 173 ? -13.946 -9.534 7.646 1.00 93.50 173 LYS A C 1
ATOM 1384 O O . LYS A 1 173 ? -13.668 -10.048 6.567 1.00 93.50 173 LYS A O 1
ATOM 1389 N N . LEU A 1 174 ? -13.774 -8.236 7.896 1.00 93.69 174 LEU A N 1
ATOM 1390 C CA . LEU A 1 174 ? -13.257 -7.292 6.906 1.00 93.69 174 LEU A CA 1
ATOM 1391 C C . LEU A 1 174 ? -11.773 -7.518 6.624 1.00 93.69 174 LEU A C 1
ATOM 1393 O O . LEU A 1 174 ? -11.384 -7.526 5.460 1.00 93.69 174 LEU A O 1
ATOM 1397 N N . GLY A 1 175 ? -10.972 -7.793 7.657 1.00 93.75 175 GLY A N 1
ATOM 1398 C CA . GLY A 1 175 ? -9.567 -8.156 7.500 1.00 93.75 175 GLY A CA 1
ATOM 1399 C C . GLY A 1 175 ? -9.402 -9.393 6.617 1.00 93.75 175 GLY A C 1
ATOM 1400 O O . GLY A 1 175 ? -8.720 -9.323 5.598 1.00 93.75 175 GLY A O 1
ATOM 1401 N N . LEU A 1 176 ? -10.102 -10.492 6.922 1.00 94.81 176 LEU A N 1
ATOM 1402 C CA . LEU A 1 176 ? -10.049 -11.716 6.110 1.00 94.81 176 LEU A CA 1
ATOM 1403 C C . LEU A 1 176 ? -10.556 -11.499 4.681 1.00 94.81 176 LEU A C 1
ATOM 1405 O O . LEU A 1 176 ? -9.915 -11.958 3.738 1.00 94.81 176 LEU A O 1
ATOM 1409 N N . ALA A 1 177 ? -11.667 -10.779 4.506 1.00 95.69 177 ALA A N 1
ATOM 1410 C CA . ALA A 1 177 ? -12.189 -10.471 3.178 1.00 95.69 177 ALA A CA 1
ATOM 1411 C C . ALA A 1 177 ? -11.185 -9.655 2.348 1.00 95.69 177 ALA A C 1
ATOM 1413 O O . ALA A 1 177 ? -10.939 -9.991 1.192 1.00 95.69 177 ALA A O 1
ATOM 1414 N N . SER A 1 178 ? -10.550 -8.635 2.936 1.00 94.62 178 SER A N 1
ATOM 1415 C CA . SER A 1 178 ? -9.518 -7.853 2.246 1.00 94.62 178 SER A CA 1
ATOM 1416 C C . SER A 1 178 ? -8.258 -8.653 1.926 1.00 94.62 178 SER A C 1
ATOM 1418 O O . SER A 1 178 ? -7.709 -8.515 0.836 1.00 94.62 178 SER A O 1
ATOM 1420 N N . THR A 1 179 ? -7.835 -9.544 2.823 1.00 94.50 179 THR A N 1
ATOM 1421 C CA . THR A 1 179 ? -6.711 -10.451 2.577 1.00 94.50 179 THR A CA 1
ATOM 1422 C C . THR A 1 179 ? -7.007 -11.380 1.403 1.00 94.50 179 THR A C 1
ATOM 1424 O O . THR A 1 179 ? -6.182 -11.506 0.502 1.00 94.50 179 THR A O 1
ATOM 1427 N N . LEU A 1 180 ? -8.203 -11.980 1.360 1.00 96.00 180 LEU A N 1
ATOM 1428 C CA . LEU A 1 180 ? -8.638 -12.812 0.235 1.00 96.00 180 LEU A CA 1
ATOM 1429 C C . LEU A 1 180 ? -8.721 -12.012 -1.068 1.00 96.00 180 LEU A C 1
ATOM 1431 O O . LEU A 1 180 ? -8.287 -12.498 -2.106 1.00 96.00 180 LEU A O 1
ATOM 1435 N N . MET A 1 181 ? -9.228 -10.780 -1.021 1.00 96.62 181 MET A N 1
ATOM 1436 C CA . MET A 1 181 ? -9.299 -9.887 -2.180 1.00 96.62 181 MET A CA 1
ATOM 1437 C C . MET A 1 181 ? -7.919 -9.660 -2.812 1.00 96.62 181 MET A C 1
ATOM 1439 O O . MET A 1 181 ? -7.769 -9.842 -4.022 1.00 96.62 181 MET A O 1
ATOM 1443 N N . VAL A 1 182 ? -6.911 -9.310 -2.006 1.00 95.75 182 VAL A N 1
ATOM 1444 C CA . VAL A 1 182 ? -5.537 -9.075 -2.484 1.00 95.75 182 VAL A CA 1
ATOM 1445 C C . VAL A 1 182 ? -4.888 -10.382 -2.948 1.00 95.75 182 VAL A C 1
ATOM 1447 O O . VAL A 1 182 ? -4.283 -10.420 -4.019 1.00 95.75 182 VAL A O 1
ATOM 1450 N N . ALA A 1 183 ? -5.063 -11.471 -2.191 1.00 93.88 183 ALA A N 1
ATOM 1451 C CA . ALA A 1 183 ? -4.500 -12.778 -2.524 1.00 93.88 183 ALA A CA 1
ATOM 1452 C C . ALA A 1 183 ? -5.054 -13.355 -3.837 1.00 93.88 183 ALA A C 1
ATOM 1454 O O . ALA A 1 183 ? -4.309 -13.981 -4.580 1.00 93.88 183 ALA A O 1
ATOM 1455 N N . LEU A 1 184 ? -6.334 -13.126 -4.147 1.00 94.31 184 LEU A N 1
ATOM 1456 C CA . LEU A 1 184 ? -6.945 -13.523 -5.422 1.00 94.31 184 LEU A CA 1
ATOM 1457 C C . LEU A 1 184 ? -6.516 -12.625 -6.590 1.00 94.31 184 LEU A C 1
ATOM 1459 O O . LEU A 1 184 ? -6.512 -13.078 -7.730 1.00 94.31 184 LEU A O 1
ATOM 1463 N N . GLY A 1 185 ? -6.172 -11.363 -6.322 1.00 93.75 185 GLY A N 1
ATOM 1464 C CA . GLY A 1 185 ? -5.717 -10.430 -7.353 1.00 93.75 185 GLY A CA 1
ATOM 1465 C C . GLY A 1 185 ? -4.310 -10.747 -7.863 1.00 93.75 185 GLY A C 1
ATOM 1466 O O . GLY A 1 185 ? -4.075 -10.688 -9.067 1.00 93.75 185 GLY A O 1
ATOM 1467 N N . TYR A 1 186 ? -3.396 -11.145 -6.969 1.00 93.25 186 TYR A N 1
ATOM 1468 C CA . TYR A 1 186 ? -1.983 -11.334 -7.317 1.00 93.25 186 TYR A CA 1
ATOM 1469 C C . TYR A 1 186 ? -1.744 -12.363 -8.436 1.00 93.25 186 TYR A C 1
ATOM 1471 O O . TYR A 1 186 ? -1.028 -12.032 -9.382 1.00 93.25 186 TYR A O 1
ATOM 1479 N N . PRO A 1 187 ? -2.375 -13.559 -8.424 1.00 91.62 187 PRO A N 1
ATOM 1480 C CA . PRO A 1 187 ? -2.252 -14.503 -9.526 1.00 91.62 187 PRO A CA 1
ATOM 1481 C C . PRO A 1 187 ? -2.692 -13.935 -10.869 1.00 91.62 187 PRO A C 1
ATOM 1483 O O . PRO A 1 187 ? -2.149 -14.378 -11.869 1.00 91.62 187 PRO A O 1
ATOM 1486 N N . GLY A 1 188 ? -3.652 -13.001 -10.895 1.00 89.88 188 GLY A N 1
ATOM 1487 C CA . GLY A 1 188 ? -4.123 -12.328 -12.104 1.00 89.88 188 GLY A CA 1
ATOM 1488 C C . GLY A 1 188 ? -3.203 -11.212 -12.599 1.00 89.88 188 GLY A C 1
ATOM 1489 O O . GLY A 1 188 ? -3.168 -10.970 -13.801 1.00 89.88 188 GLY A O 1
ATOM 1490 N N . GLU A 1 189 ? -2.462 -10.555 -11.702 1.00 88.06 189 GLU A N 1
ATOM 1491 C CA . GLU A 1 189 ? -1.493 -9.503 -12.050 1.00 88.06 189 GLU A CA 1
ATOM 1492 C C . GLU A 1 189 ? -0.344 -10.050 -12.892 1.00 88.06 189 GLU A C 1
ATOM 1494 O O . GLU A 1 189 ? 0.043 -9.450 -13.886 1.00 88.06 189 GLU A O 1
ATOM 1499 N N . ILE A 1 190 ? 0.168 -11.217 -12.504 1.00 87.69 190 ILE A N 1
ATOM 1500 C CA . ILE A 1 190 ? 1.331 -11.843 -13.138 1.00 87.69 190 ILE A CA 1
ATOM 1501 C C . ILE A 1 190 ? 0.981 -12.618 -14.421 1.00 87.69 190 ILE A C 1
ATOM 1503 O O . ILE A 1 190 ? 1.843 -13.297 -14.965 1.00 87.69 190 ILE A O 1
ATOM 1507 N N . GLN A 1 191 ? -0.276 -12.581 -14.889 1.00 86.94 191 GLN A N 1
ATOM 1508 C CA . GLN A 1 191 ? -0.685 -13.276 -16.118 1.00 86.94 191 GLN A CA 1
ATOM 1509 C C . GLN A 1 191 ? -0.459 -12.418 -17.356 1.00 86.94 191 GLN A C 1
ATOM 1511 O O . GLN A 1 191 ? -0.863 -11.256 -17.406 1.00 86.94 191 GLN A O 1
ATOM 1516 N N . GLU A 1 192 ? 0.042 -13.059 -18.407 1.00 83.75 192 GLU A N 1
ATOM 1517 C CA . GLU A 1 192 ? 0.097 -12.483 -19.752 1.00 83.75 192 GLU A CA 1
ATOM 1518 C C . GLU A 1 192 ? -1.235 -12.644 -20.507 1.00 83.75 192 GLU A C 1
ATOM 1520 O O . GLU A 1 192 ? -1.626 -11.772 -21.285 1.00 83.75 192 GLU A O 1
ATOM 1525 N N . ASP A 1 193 ? -1.979 -13.731 -20.252 1.00 88.88 193 ASP A N 1
ATOM 1526 C CA . ASP A 1 193 ? -3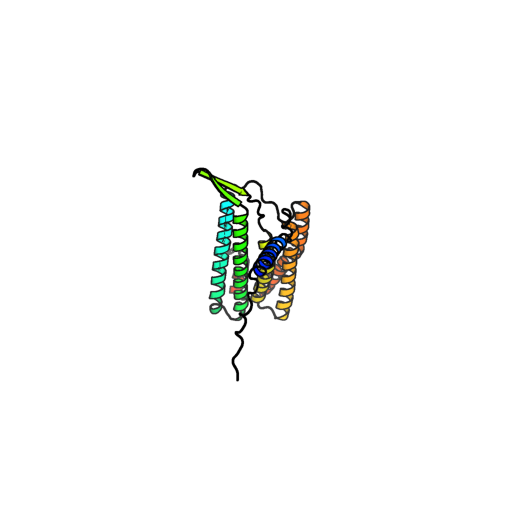.272 -13.986 -20.896 1.00 88.88 193 ASP A CA 1
ATOM 1527 C C . ASP A 1 193 ? -4.375 -13.101 -20.296 1.00 88.88 193 ASP A C 1
ATOM 1529 O O . ASP A 1 193 ? -4.778 -13.232 -19.132 1.00 88.88 193 ASP A O 1
ATOM 1533 N N . LEU A 1 194 ? -4.925 -12.230 -21.145 1.00 89.88 194 LEU A N 1
ATOM 1534 C CA . LEU A 1 194 ? -6.013 -11.320 -20.809 1.00 89.88 194 LEU A CA 1
ATOM 1535 C C . LEU A 1 194 ? -7.250 -12.051 -20.253 1.00 89.88 194 LEU A C 1
ATOM 1537 O O . LEU A 1 194 ? -7.890 -11.560 -19.323 1.00 89.88 194 LEU A O 1
ATOM 1541 N N . SER A 1 195 ? -7.592 -13.227 -20.777 1.00 92.94 195 SER A N 1
ATOM 1542 C CA . SER A 1 195 ? -8.744 -14.028 -20.342 1.00 92.94 195 SER A CA 1
ATOM 1543 C C . SER A 1 195 ? -8.562 -14.552 -18.919 1.00 92.94 195 SER A C 1
ATOM 1545 O O . SER A 1 195 ? -9.490 -14.478 -18.105 1.00 92.94 195 SER A O 1
ATOM 1547 N N . VAL A 1 196 ? -7.357 -15.035 -18.597 1.00 92.00 196 VAL A N 1
ATOM 1548 C CA . VAL A 1 196 ? -6.998 -15.522 -17.257 1.00 92.00 196 VAL A CA 1
ATOM 1549 C C . VAL A 1 196 ? -6.931 -14.354 -16.271 1.00 92.00 196 VAL A C 1
ATOM 1551 O O . VAL A 1 196 ? -7.456 -14.452 -15.159 1.00 92.00 196 VAL A O 1
ATOM 1554 N N . ARG A 1 197 ? -6.399 -13.202 -16.696 1.00 92.38 197 ARG A N 1
ATOM 1555 C CA . ARG A 1 197 ? -6.409 -11.958 -15.913 1.00 92.38 197 ARG A CA 1
ATOM 1556 C C . ARG A 1 197 ? -7.830 -11.504 -15.564 1.00 92.38 197 ARG A C 1
ATOM 1558 O O . ARG A 1 197 ? -8.115 -11.227 -14.399 1.00 92.38 197 ARG A O 1
ATOM 1565 N N . TRP A 1 198 ? -8.757 -11.500 -16.527 1.00 93.75 198 TRP A N 1
ATOM 1566 C CA . TRP A 1 198 ? -10.171 -11.178 -16.274 1.00 93.75 198 TRP A CA 1
ATOM 1567 C C . TRP A 1 198 ? -10.860 -12.185 -15.352 1.00 93.75 198 TRP A C 1
ATOM 1569 O O . TRP A 1 198 ? -11.752 -11.809 -14.588 1.00 93.75 198 TRP A O 1
ATOM 1579 N N . PHE A 1 199 ? -10.474 -13.459 -15.407 1.00 95.75 199 PHE A N 1
ATOM 1580 C CA . PHE A 1 199 ? -10.996 -14.476 -14.500 1.00 95.75 199 PHE A CA 1
ATOM 1581 C C . PHE A 1 199 ? -10.619 -14.184 -13.040 1.00 95.75 199 PHE A C 1
ATOM 1583 O O . PHE A 1 199 ? -11.516 -14.079 -12.200 1.00 95.75 199 PHE A O 1
ATOM 1590 N N . TRP A 1 200 ? -9.335 -13.965 -12.744 1.00 95.50 200 TRP A N 1
ATOM 1591 C CA . TRP A 1 200 ? -8.875 -13.615 -11.393 1.00 95.50 200 TRP A CA 1
ATOM 1592 C C . TRP A 1 200 ? -9.423 -12.273 -10.912 1.00 95.50 200 TRP A C 1
ATOM 1594 O O . TRP A 1 200 ? -9.838 -12.159 -9.758 1.00 95.50 200 TRP A O 1
ATOM 1604 N N . TRP A 1 201 ? -9.521 -11.285 -11.806 1.00 94.94 201 TRP A N 1
ATOM 1605 C CA . TRP A 1 201 ? -10.174 -10.014 -11.500 1.00 94.94 201 TRP A CA 1
ATOM 1606 C C . TRP A 1 201 ? -11.620 -10.227 -11.031 1.00 94.94 201 TRP A C 1
ATOM 1608 O O . TRP A 1 201 ? -11.996 -9.731 -9.970 1.00 94.94 201 TRP A O 1
ATOM 1618 N N . ARG A 1 202 ? -12.418 -11.034 -11.749 1.00 96.44 202 ARG A N 1
ATOM 1619 C CA . ARG A 1 202 ? -13.801 -11.351 -11.343 1.00 96.44 202 ARG A CA 1
ATOM 1620 C C . ARG A 1 202 ? -13.861 -12.034 -9.978 1.00 96.44 202 ARG A C 1
ATOM 1622 O O . ARG A 1 202 ? -14.749 -11.717 -9.192 1.00 96.44 202 ARG A O 1
ATOM 1629 N N . LEU A 1 203 ? -12.927 -12.938 -9.682 1.00 96.12 203 LEU A N 1
ATOM 1630 C CA . LEU A 1 203 ? -12.858 -13.590 -8.372 1.00 96.12 203 LEU A CA 1
ATOM 1631 C C . LEU A 1 203 ? -12.511 -12.601 -7.254 1.00 96.12 203 LEU A C 1
ATOM 1633 O O . LEU A 1 203 ? -13.151 -12.639 -6.206 1.00 96.12 203 LEU A O 1
ATOM 1637 N N . SER A 1 204 ? -11.560 -11.690 -7.479 1.00 96.50 204 SER A N 1
ATOM 1638 C CA . SER A 1 204 ? -11.191 -10.638 -6.519 1.00 96.50 204 SER A CA 1
ATOM 1639 C C . SER A 1 204 ? -12.320 -9.612 -6.303 1.00 96.50 204 SER A C 1
ATOM 1641 O O . SER A 1 204 ? -12.480 -9.079 -5.203 1.00 96.50 204 SER A O 1
ATOM 1643 N N . MET A 1 205 ? -13.186 -9.399 -7.302 1.00 97.00 205 MET A N 1
ATOM 1644 C CA . MET A 1 205 ? -14.352 -8.514 -7.174 1.00 97.00 205 MET A CA 1
ATOM 1645 C C . MET A 1 205 ? -15.401 -8.999 -6.168 1.00 97.00 205 MET A C 1
ATOM 1647 O O . MET A 1 205 ? -16.099 -8.173 -5.583 1.00 97.00 205 MET A O 1
ATOM 1651 N N . ILE A 1 206 ? -15.502 -10.303 -5.901 1.00 96.81 206 ILE A N 1
ATOM 1652 C CA . ILE A 1 206 ? -16.467 -10.844 -4.930 1.00 96.81 206 ILE A CA 1
ATOM 1653 C C . ILE A 1 206 ? -16.187 -10.320 -3.504 1.00 96.81 206 ILE A C 1
ATOM 1655 O O . ILE A 1 206 ? -17.062 -9.656 -2.934 1.00 96.81 206 ILE A O 1
ATOM 1659 N N . PRO A 1 207 ? -14.998 -10.548 -2.904 1.00 96.31 207 PRO A N 1
ATOM 1660 C CA . PRO A 1 207 ? -14.681 -9.996 -1.592 1.00 96.31 207 PRO A CA 1
ATOM 1661 C C . PRO A 1 207 ? -14.573 -8.465 -1.607 1.00 96.31 207 PRO A C 1
ATOM 1663 O O . PRO A 1 207 ? -14.945 -7.841 -0.615 1.00 96.31 207 PRO A O 1
ATOM 1666 N N . PHE A 1 208 ? -14.142 -7.843 -2.713 1.00 95.62 208 PHE A N 1
ATOM 1667 C CA . PHE A 1 208 ? -14.139 -6.380 -2.847 1.00 95.62 208 PHE A CA 1
ATOM 1668 C C . PHE A 1 208 ? -15.543 -5.788 -2.663 1.00 95.62 208 PHE A C 1
ATOM 1670 O O . PHE A 1 208 ? -15.742 -4.910 -1.822 1.00 95.62 208 PHE A O 1
ATOM 1677 N N . CYS A 1 209 ? -16.538 -6.308 -3.388 1.00 95.75 209 CYS A N 1
ATOM 1678 C CA . CYS A 1 209 ? -17.927 -5.869 -3.266 1.00 95.75 209 CYS A CA 1
ATOM 1679 C C . CYS A 1 209 ? -18.471 -6.087 -1.850 1.00 95.75 209 CYS A C 1
ATOM 1681 O O . CYS A 1 209 ? -19.164 -5.216 -1.328 1.00 95.75 209 CYS A O 1
ATOM 1683 N N . TYR A 1 210 ? -18.121 -7.200 -1.197 1.00 94.25 210 TYR A N 1
ATOM 1684 C CA . TYR A 1 210 ? -18.482 -7.441 0.203 1.00 94.25 210 TYR A CA 1
ATOM 1685 C C . TYR A 1 210 ? -17.888 -6.386 1.150 1.00 94.25 210 TYR A C 1
ATOM 1687 O O . TYR A 1 210 ? -18.609 -5.855 1.999 1.00 94.25 210 TYR A O 1
ATOM 1695 N N . VAL A 1 211 ? -16.601 -6.048 1.001 1.00 93.31 211 VAL A N 1
ATOM 1696 C CA . VAL A 1 211 ? -15.941 -5.009 1.810 1.00 93.31 211 VAL A CA 1
ATOM 1697 C C . VAL A 1 211 ? -16.618 -3.658 1.586 1.00 93.31 211 VAL A C 1
ATOM 1699 O O . VAL A 1 211 ? -17.027 -3.021 2.553 1.00 93.31 211 VAL A O 1
ATOM 1702 N N . VAL A 1 212 ? -16.815 -3.244 0.330 1.00 91.88 212 VAL A N 1
ATOM 1703 C CA . VAL A 1 212 ? -17.459 -1.962 -0.009 1.00 91.88 212 VAL A CA 1
ATOM 1704 C C . VAL A 1 212 ? -18.890 -1.893 0.526 1.00 91.88 212 VAL A C 1
ATOM 1706 O O . VAL A 1 212 ? -19.265 -0.893 1.140 1.00 91.88 212 VAL A O 1
ATOM 1709 N N . PHE A 1 213 ? -19.687 -2.945 0.346 1.00 90.56 213 PHE A N 1
ATOM 1710 C CA . PHE A 1 213 ? -21.049 -3.017 0.877 1.00 90.56 213 PHE A CA 1
ATOM 1711 C C . PHE A 1 213 ? -21.068 -2.899 2.407 1.00 90.56 213 PHE A C 1
ATOM 1713 O O . PHE A 1 213 ? -21.797 -2.082 2.967 1.00 90.56 213 PHE A O 1
ATOM 1720 N N . THR A 1 214 ? -20.213 -3.660 3.089 1.00 88.56 214 THR A N 1
ATOM 1721 C CA . THR A 1 214 ? -20.131 -3.652 4.555 1.00 88.56 214 THR A CA 1
ATOM 1722 C C . THR A 1 214 ? -19.696 -2.286 5.086 1.00 88.56 214 THR A C 1
ATOM 1724 O O . THR A 1 214 ? -20.260 -1.799 6.064 1.00 88.56 214 THR A O 1
ATOM 1727 N N . LEU A 1 215 ? -18.732 -1.632 4.429 1.00 86.00 215 LEU A N 1
ATOM 1728 C CA . LEU A 1 215 ? -18.295 -0.286 4.792 1.00 86.00 215 LEU A CA 1
ATOM 1729 C C . LEU A 1 215 ? -19.389 0.752 4.542 1.00 86.00 215 LEU A C 1
ATOM 1731 O O . LEU A 1 215 ? -19.665 1.560 5.417 1.00 86.00 215 LEU A O 1
ATOM 1735 N N . THR A 1 216 ? -20.038 0.743 3.380 1.00 82.19 216 THR A N 1
ATOM 1736 C CA . THR A 1 216 ? -21.061 1.747 3.036 1.00 82.19 216 THR A CA 1
ATOM 1737 C C . THR A 1 216 ? -22.303 1.655 3.922 1.00 82.19 216 THR A C 1
ATOM 1739 O O . THR A 1 216 ? -22.781 2.682 4.415 1.00 82.19 216 THR A O 1
ATOM 1742 N N . VAL A 1 217 ? -22.797 0.447 4.197 1.00 79.56 217 VAL A N 1
ATOM 1743 C CA . VAL A 1 217 ? -23.936 0.238 5.104 1.00 79.56 217 VAL A CA 1
ATOM 1744 C C . VAL A 1 217 ? -23.521 0.489 6.557 1.00 79.56 217 VAL A C 1
ATOM 1746 O O . VAL A 1 217 ? -24.173 1.267 7.255 1.00 79.56 217 VAL A O 1
ATOM 1749 N N . GLY A 1 218 ? -22.386 -0.068 6.990 1.00 72.31 218 GLY A N 1
ATOM 1750 C CA . GLY A 1 218 ? -21.884 0.087 8.357 1.00 72.31 218 GLY A CA 1
ATOM 1751 C C . GLY A 1 218 ? -21.550 1.538 8.725 1.00 72.31 218 GLY A C 1
ATOM 1752 O O . GLY A 1 218 ? -21.889 1.996 9.818 1.00 72.31 218 GLY A O 1
ATOM 1753 N N . LEU A 1 219 ? -20.950 2.311 7.809 1.00 67.56 219 LEU A N 1
ATOM 1754 C CA . LEU A 1 219 ? -20.683 3.737 8.031 1.00 67.56 219 LEU A CA 1
ATOM 1755 C C . LEU A 1 219 ? -21.977 4.540 8.113 1.00 67.56 219 LEU A C 1
ATOM 1757 O O . LEU A 1 219 ? -22.038 5.477 8.906 1.00 67.56 219 LEU A O 1
ATOM 1761 N N . THR A 1 220 ? -23.010 4.192 7.346 1.00 68.56 220 THR A N 1
ATOM 1762 C CA . THR A 1 220 ? -24.287 4.921 7.371 1.00 68.56 220 THR A CA 1
ATOM 1763 C C . THR A 1 220 ? -24.967 4.803 8.738 1.00 68.56 220 THR A C 1
ATOM 1765 O O . THR A 1 220 ? -25.429 5.807 9.288 1.00 68.56 220 THR A O 1
ATOM 1768 N N . GLU A 1 221 ? -24.952 3.614 9.341 1.00 68.94 221 GLU A N 1
ATOM 1769 C CA . GLU A 1 221 ? -25.509 3.374 10.678 1.00 68.94 221 GLU A CA 1
ATOM 1770 C C . GLU A 1 221 ? -24.677 3.981 11.813 1.00 68.94 221 GLU A C 1
ATOM 1772 O O . GLU A 1 221 ? -25.228 4.443 12.812 1.00 68.94 221 GLU A O 1
ATOM 1777 N N . ALA A 1 222 ? -23.349 4.006 11.688 1.00 64.75 222 ALA A N 1
ATOM 1778 C CA . ALA A 1 222 ? -22.497 4.660 12.679 1.00 64.75 222 ALA A CA 1
ATOM 1779 C C . ALA A 1 222 ? -22.585 6.191 12.583 1.00 64.75 222 ALA A C 1
ATOM 1781 O O . ALA A 1 222 ? -22.604 6.880 13.604 1.00 64.75 222 ALA A O 1
ATOM 1782 N N . THR A 1 223 ? -22.684 6.725 11.362 1.00 62.38 223 THR A N 1
ATOM 1783 C CA . THR A 1 223 ? -22.784 8.167 11.090 1.00 62.38 223 THR A CA 1
ATOM 1784 C C . THR A 1 223 ? -24.091 8.747 11.624 1.00 62.38 223 THR A C 1
ATOM 1786 O O . THR A 1 223 ? -24.082 9.849 12.171 1.00 62.38 223 THR A O 1
ATOM 1789 N N . SER A 1 224 ? -25.204 8.006 11.548 1.00 65.19 224 SER A N 1
ATOM 1790 C CA . SER A 1 224 ? -26.498 8.447 12.094 1.00 65.19 224 SER A CA 1
ATOM 1791 C C . SER A 1 224 ? -26.508 8.585 13.623 1.00 65.19 224 SER A C 1
ATOM 1793 O O . SER A 1 224 ? -27.330 9.324 14.161 1.00 65.19 224 SER A O 1
ATOM 1795 N N . LYS A 1 225 ? -25.566 7.937 14.322 1.00 66.50 225 LYS A N 1
ATOM 1796 C CA . LYS A 1 225 ? -25.408 7.996 15.785 1.00 66.50 225 LYS A CA 1
ATOM 1797 C C . LYS A 1 225 ? -24.483 9.131 16.256 1.00 66.50 225 LYS A C 1
ATOM 1799 O O . LYS A 1 225 ? -24.357 9.345 17.461 1.00 66.50 225 LYS A O 1
ATOM 1804 N N . GLN A 1 226 ? -23.817 9.850 15.346 1.00 64.56 226 GLN A N 1
ATOM 1805 C CA . GLN A 1 226 ? -22.880 10.926 15.694 1.00 64.56 226 GLN A CA 1
ATOM 1806 C C . GLN A 1 226 ? -23.576 12.294 15.846 1.00 64.56 226 GLN A C 1
ATOM 1808 O O . GLN A 1 226 ? -24.560 12.569 15.156 1.00 64.56 226 GLN A O 1
ATOM 1813 N N . PRO A 1 227 ? -23.036 13.209 16.679 1.00 65.38 227 PRO A N 1
ATOM 1814 C CA . PRO A 1 227 ? -23.501 14.593 16.748 1.00 65.38 227 PRO A CA 1
ATOM 1815 C C . PRO A 1 227 ? -23.468 15.283 15.374 1.00 65.38 227 PRO A C 1
ATOM 1817 O O . PRO A 1 227 ? -22.593 15.015 14.543 1.00 65.38 227 PRO A 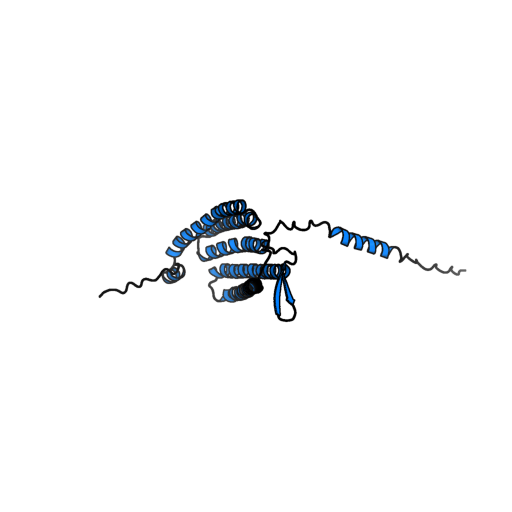O 1
ATOM 1820 N N . SER A 1 228 ? -24.378 16.235 15.147 1.00 60.38 228 SER A N 1
ATOM 1821 C CA . SER A 1 228 ? -24.581 16.916 13.854 1.00 60.38 228 SER A CA 1
ATOM 1822 C C . SER A 1 228 ? -23.345 17.652 13.303 1.00 60.38 228 SER A C 1
ATOM 1824 O O . SER A 1 228 ? -23.274 17.924 12.101 1.00 60.38 228 SER A O 1
ATOM 1826 N N . SER A 1 229 ? -22.351 17.953 14.145 1.00 64.44 229 SER A N 1
ATOM 1827 C CA . SER A 1 229 ? -21.054 18.512 13.743 1.00 64.44 229 SER A CA 1
ATOM 1828 C C . SER A 1 229 ? -20.127 17.480 13.079 1.00 64.44 229 SER A C 1
ATOM 1830 O O . SER A 1 229 ? -19.525 17.798 12.057 1.00 64.44 229 SER A O 1
ATOM 1832 N N . CYS A 1 230 ? -20.060 16.239 13.579 1.00 57.25 230 CYS A N 1
ATOM 1833 C CA . CYS A 1 230 ? -19.253 15.151 12.993 1.00 57.25 230 CYS A CA 1
ATOM 1834 C C . CYS A 1 230 ? -19.924 14.516 11.767 1.00 57.25 230 CYS A C 1
ATOM 1836 O O . CYS A 1 230 ? -19.258 14.184 10.788 1.00 57.25 230 CYS A O 1
ATOM 1838 N N . CYS A 1 231 ? -21.256 14.424 11.784 1.00 53.66 231 CYS A N 1
ATOM 1839 C CA . CYS A 1 231 ? -22.067 13.881 10.689 1.00 53.66 231 CYS A CA 1
ATOM 1840 C C . CYS A 1 231 ? -21.816 14.611 9.347 1.00 53.66 231 CYS A C 1
ATOM 1842 O O . CYS A 1 231 ? -21.883 14.018 8.272 1.00 53.66 231 CYS A O 1
ATOM 1844 N N . ARG A 1 232 ? -21.476 15.909 9.413 1.00 56.38 232 ARG A N 1
ATOM 1845 C CA . ARG A 1 232 ? -21.173 16.762 8.251 1.00 56.38 232 ARG A CA 1
ATOM 1846 C C . ARG A 1 232 ? -19.812 16.465 7.610 1.00 56.38 232 ARG A C 1
ATOM 1848 O O . ARG A 1 232 ? -19.660 16.713 6.423 1.00 56.38 232 ARG A O 1
ATOM 1855 N N . MET A 1 233 ? -18.858 15.938 8.381 1.00 56.66 233 MET A N 1
ATOM 1856 C CA . MET A 1 233 ? -17.502 15.603 7.922 1.00 56.66 233 MET A CA 1
ATOM 1857 C C . MET A 1 233 ? -17.407 14.171 7.373 1.00 56.66 233 MET A C 1
ATOM 1859 O O . MET A 1 233 ? -16.587 13.908 6.504 1.00 56.66 233 MET A O 1
ATOM 1863 N N . MET A 1 234 ? -18.263 13.256 7.850 1.00 54.38 234 MET A N 1
ATOM 1864 C CA . MET A 1 234 ? -18.315 11.852 7.401 1.00 54.38 234 MET A CA 1
ATOM 1865 C C . MET A 1 234 ? -19.228 11.613 6.190 1.00 54.38 234 MET A C 1
ATOM 1867 O O . MET A 1 234 ? -19.190 10.533 5.603 1.00 54.38 234 MET A O 1
ATOM 1871 N N . ARG A 1 235 ? -20.052 12.591 5.787 1.00 56.16 235 ARG A N 1
ATOM 1872 C CA . ARG A 1 235 ? -20.808 12.487 4.533 1.00 56.16 235 ARG A CA 1
ATOM 1873 C C . ARG A 1 235 ? -19.882 12.759 3.343 1.00 56.16 235 ARG A C 1
ATOM 1875 O O . ARG A 1 235 ? -19.154 13.750 3.382 1.00 56.16 235 ARG A O 1
ATOM 1882 N N . PRO A 1 236 ? -19.947 11.955 2.265 1.00 49.91 236 PRO A N 1
ATOM 1883 C CA . PRO A 1 236 ? -19.298 12.329 1.017 1.00 49.91 236 PRO A CA 1
ATOM 1884 C C . PRO A 1 236 ? -19.817 13.709 0.601 1.00 49.91 236 PRO A C 1
ATOM 1886 O O . PRO A 1 236 ? -21.021 13.963 0.707 1.00 49.91 236 PRO A O 1
ATOM 1889 N N . MET A 1 237 ? -18.916 14.611 0.189 1.00 45.62 237 MET A N 1
ATOM 1890 C CA . MET A 1 237 ? -19.253 15.961 -0.277 1.00 45.62 237 MET A CA 1
ATOM 1891 C C . MET A 1 237 ? -20.102 15.879 -1.554 1.00 45.62 237 MET A C 1
ATOM 1893 O O . MET A 1 237 ? -19.615 16.048 -2.666 1.00 45.62 237 MET A O 1
ATOM 1897 N N . GLY A 1 238 ? -21.394 15.603 -1.397 1.00 46.97 238 GLY A N 1
ATOM 1898 C CA . GLY A 1 238 ? -22.402 15.920 -2.393 1.00 46.97 238 GLY A CA 1
ATOM 1899 C C . GLY A 1 238 ? -22.627 17.434 -2.418 1.00 46.97 238 GLY A C 1
ATOM 1900 O O . GLY A 1 238 ? -22.414 18.100 -1.397 1.00 46.97 238 GLY A O 1
ATOM 1901 N N . PRO A 1 239 ? -23.045 18.005 -3.560 1.00 43.91 239 PRO A N 1
ATOM 1902 C CA . PRO A 1 239 ? -23.277 19.436 -3.669 1.00 43.91 239 PRO A CA 1
ATOM 1903 C C . PRO A 1 239 ? -24.275 19.869 -2.595 1.00 43.91 239 PRO A C 1
ATOM 1905 O O . PRO A 1 239 ? -25.420 19.415 -2.548 1.00 43.91 239 PRO A O 1
ATOM 1908 N N . THR A 1 240 ? -23.813 20.742 -1.700 1.00 46.19 240 THR A N 1
ATOM 1909 C CA . THR A 1 240 ? -24.655 21.362 -0.680 1.00 46.19 240 THR A CA 1
ATOM 1910 C C . THR A 1 240 ? -25.594 22.317 -1.407 1.00 46.19 240 THR A C 1
ATOM 1912 O O . THR A 1 240 ? -25.261 23.480 -1.616 1.00 46.19 240 THR A O 1
ATOM 1915 N N . ILE A 1 241 ? -26.758 21.829 -1.843 1.00 45.72 241 ILE A N 1
ATOM 1916 C CA . ILE A 1 241 ? -27.832 22.695 -2.330 1.00 45.72 241 ILE A CA 1
ATOM 1917 C C . ILE A 1 241 ? -28.353 23.446 -1.107 1.00 45.72 241 ILE A C 1
ATOM 1919 O O . ILE A 1 241 ? -29.207 22.973 -0.357 1.00 45.72 241 ILE A O 1
ATOM 1923 N N . THR A 1 242 ? -27.793 24.628 -0.879 1.00 48.56 242 THR A N 1
ATOM 1924 C CA . THR A 1 242 ? -28.367 25.629 0.005 1.00 48.56 242 THR A CA 1
ATOM 1925 C C . THR A 1 242 ? -29.705 26.042 -0.598 1.00 48.56 242 THR A C 1
ATOM 1927 O O . THR A 1 242 ? -29.791 26.865 -1.506 1.00 48.56 242 THR A O 1
ATOM 1930 N N . ARG A 1 243 ? -30.791 25.443 -0.103 1.00 49.28 243 ARG A N 1
ATOM 1931 C CA . ARG A 1 243 ? -32.145 25.938 -0.353 1.00 49.28 243 ARG A CA 1
ATOM 1932 C C . ARG A 1 243 ? -32.261 27.293 0.357 1.00 49.28 243 ARG A C 1
ATOM 1934 O O . ARG A 1 243 ? -32.647 27.362 1.519 1.00 49.28 243 ARG A O 1
ATOM 1941 N N . ARG A 1 244 ? -31.849 28.373 -0.317 1.00 51.88 244 ARG A N 1
ATOM 1942 C CA . ARG A 1 244 ? -32.174 29.744 0.097 1.00 51.88 244 ARG A CA 1
ATOM 1943 C C . ARG A 1 244 ? -33.698 29.844 0.114 1.00 51.88 244 ARG A C 1
ATOM 1945 O O . ARG A 1 244 ? -34.343 29.618 -0.909 1.00 51.88 244 ARG A O 1
ATOM 1952 N N . GLY A 1 245 ? -34.250 30.090 1.299 1.00 43.91 245 GLY A N 1
ATOM 1953 C CA . GLY A 1 245 ? -35.677 30.296 1.497 1.00 43.91 245 GLY A CA 1
ATOM 1954 C C . GLY A 1 245 ? -36.180 31.433 0.615 1.00 43.91 245 GLY A C 1
ATOM 1955 O O . GLY A 1 245 ? -35.537 32.475 0.515 1.00 43.91 245 GLY A O 1
ATOM 1956 N N . ARG A 1 246 ? -37.321 31.198 -0.036 1.00 45.06 246 ARG A N 1
ATOM 1957 C CA . ARG A 1 246 ? -38.178 32.273 -0.530 1.00 45.06 246 ARG A CA 1
ATOM 1958 C C . ARG A 1 246 ? -38.911 32.849 0.679 1.00 45.06 246 ARG A C 1
ATOM 1960 O O . ARG A 1 246 ? -39.599 32.095 1.367 1.00 45.06 246 ARG A O 1
ATOM 1967 N N . ALA A 1 247 ? -38.726 34.139 0.910 1.00 45.34 247 ALA A N 1
ATOM 1968 C CA . ALA A 1 247 ? -39.726 35.024 1.486 1.00 45.34 247 ALA A CA 1
ATOM 1969 C C . ALA A 1 247 ? -40.055 36.046 0.395 1.00 45.34 247 ALA A C 1
ATOM 1971 O O . ALA A 1 247 ? -39.098 36.427 -0.323 1.00 45.34 247 ALA A O 1
#

Radius of gyration: 30.11 Å; chains: 1; bounding box: 116×72×66 Å

pLDDT: mean 78.32, std 20.72, range [35.22, 98.25]

Sequence (247 aa):
MSQRPRQPSLCERPHRARNHRLHELVRCKYSCSSAFPRPNPDAMAPLPDSFSYAEWNATYNRLSFGIAAMGSATIFFWLQPPNVTKNYRTALTITGIVTLIATYHYIRIFNSWSEAFTVSSKDGGDYTVQLTGSPFNDGYRYVDWLLTVPLLLIELILVMKLPQAEIVSLSTKLGLASTLMVALGYPGEIQEDLSVRWFWWRLSMIPFCYVVFTLTVGLTEATSKQPSSCCRMMRPMGPTITRRGRA

Organism: Polarella glacialis (NCBI:txid89957)

Foldseek 3Di:
DDDDDDDDDDDPDPPPVVVVVVVVVVVVVVVVVVPPDDPDLLQAADDDQADFPVRLVVVLVVLVVLLVVLVVLLVVLVVCLVVDDPLLNVLSNLSSVLSVLSNVLSVVQSVLSVQQWDWDDDPPDGIGIGGPSRDRDPVSVLVSQLPNVLSNQLSVLSVLPDDPVVSVVSSVLLNVLSNQLSVLQVVLNSDPDPVSVVVSNVVSVVSVVVNVVCCVVVLVVSLVVDPPVVVVVSDDPDPPPPPPDDD

Secondary structure (DSSP, 8-state):
----PPPPPP----THHHHHHHHHHHHHHHHSGGGSPPPPGGGSPPPPS---HHHHHHHHHHHHHHHHHHHHHHHHHHH-GGGS-HHHHHHHHHHHHHHHHHHHHHHHHHHHHHHHEEEEESTTSPEEEEE-SPPP-THHHHHHHHHHHHHHHHHHHHHTT--HHHHHHHHHHHHHHHHHHHHHHHHHHT-S-HHHHHHHHHHHHHHHHHHHHHHHHHHHHHHTTS-HHHHHHHS--------PPP-

InterPro domains:
  IPR001425 Archaeal/bacterial/fungal rhodopsins [PF01036] (65-233)
  IPR001425 Archaeal/bacterial/fungal rhodopsins [PR00251] (91-111)
  IPR001425 Archaeal/bacterial/fungal rhodopsins [PR00251] (139-160)
  IPR001425 Archaeal/bacterial/fungal rhodopsins [PR00251] (196-217)
  IPR001425 Archaeal/bacterial/fungal rhodopsins [PTHR28286] (65-235)
  IPR001425 Archaeal/bacterial/fungal rhodopsins [SM01021] (59-246)
  IPR018229 Rhodopsin, retinal binding site [PS00950] (141-153)